Protein AF-X0T473-F1 (afdb_monomer_lite)

Structure (mmCIF, N/CA/C/O backbone):
data_AF-X0T473-F1
#
_entry.id   AF-X0T473-F1
#
loop_
_atom_site.group_PDB
_atom_site.id
_atom_site.type_symbol
_atom_site.label_atom_id
_atom_site.label_alt_id
_atom_site.label_comp_id
_atom_site.label_asym_id
_atom_site.label_entity_id
_atom_site.label_seq_id
_atom_site.pdbx_PDB_ins_code
_atom_site.Cartn_x
_atom_site.Cartn_y
_atom_site.Cartn_z
_atom_site.occupancy
_atom_site.B_iso_or_equiv
_atom_site.auth_seq_id
_atom_site.auth_comp_id
_atom_site.auth_asym_id
_atom_site.auth_atom_id
_atom_site.pdbx_PDB_model_num
ATOM 1 N N . MET A 1 1 ? 1.256 -1.643 27.021 1.00 50.16 1 MET A N 1
ATOM 2 C CA . MET A 1 1 ? 0.180 -2.542 26.564 1.00 50.16 1 MET A CA 1
ATOM 3 C C . MET A 1 1 ? 0.795 -3.880 26.221 1.00 50.16 1 MET A C 1
ATOM 5 O O . MET A 1 1 ? 1.515 -3.969 25.232 1.00 50.16 1 MET A O 1
ATOM 9 N N . GLU A 1 2 ? 0.568 -4.884 27.058 1.00 57.75 2 GLU A N 1
ATOM 10 C CA . GLU A 1 2 ? 0.819 -6.271 26.673 1.00 57.75 2 GLU A CA 1
ATOM 11 C C . GLU A 1 2 ? -0.172 -6.638 25.559 1.00 57.75 2 GLU A C 1
ATOM 13 O O . GLU A 1 2 ? -1.370 -6.370 25.674 1.00 57.75 2 GLU A O 1
ATOM 18 N N . LEU A 1 3 ? 0.318 -7.174 24.437 1.00 71.94 3 LEU A N 1
ATOM 19 C CA . LEU A 1 3 ? -0.553 -7.606 23.343 1.00 71.94 3 LEU A CA 1
ATOM 20 C C . LEU A 1 3 ? -1.271 -8.890 23.767 1.00 71.94 3 LEU A C 1
ATOM 22 O O . LEU A 1 3 ? -0.735 -9.991 23.608 1.00 71.94 3 LEU A O 1
ATOM 26 N N . SER A 1 4 ? -2.494 -8.751 24.282 1.00 86.88 4 SER A N 1
ATOM 27 C CA . SER A 1 4 ? -3.358 -9.903 24.522 1.00 86.88 4 SER A CA 1
ATOM 28 C C . SER A 1 4 ? -3.579 -10.673 23.216 1.00 86.88 4 SER A C 1
ATOM 30 O O . SER A 1 4 ? -3.564 -10.102 22.120 1.00 86.88 4 SER A O 1
ATOM 32 N N . TRP A 1 5 ? -3.799 -11.983 23.314 1.00 90.62 5 TRP A N 1
ATOM 33 C CA . TRP A 1 5 ? -4.099 -12.819 22.146 1.00 90.62 5 TRP A CA 1
ATOM 34 C C . TRP A 1 5 ? -5.262 -12.269 21.319 1.00 90.62 5 TRP A C 1
ATOM 36 O O . TRP A 1 5 ? -5.200 -12.221 20.093 1.00 90.62 5 TRP A O 1
ATOM 46 N N . LEU A 1 6 ? -6.283 -11.758 21.997 1.00 88.06 6 LEU A N 1
ATOM 47 C CA . LEU A 1 6 ? -7.443 -11.139 21.376 1.00 88.06 6 LEU A CA 1
ATOM 48 C C . LEU A 1 6 ? -7.082 -9.858 20.599 1.00 88.06 6 LEU A C 1
ATOM 50 O O . LEU A 1 6 ? -7.626 -9.625 19.521 1.00 88.06 6 LEU A O 1
ATOM 54 N N . MET A 1 7 ? -6.114 -9.066 21.073 1.00 88.19 7 MET A N 1
ATOM 55 C CA . MET A 1 7 ? -5.594 -7.923 20.315 1.00 88.19 7 MET A CA 1
ATOM 56 C C . MET A 1 7 ? -4.871 -8.366 19.036 1.00 88.19 7 MET A C 1
ATOM 58 O O . MET A 1 7 ? -5.080 -7.780 17.976 1.00 88.19 7 MET A O 1
ATOM 62 N N . LYS A 1 8 ? -4.063 -9.432 19.110 1.00 90.12 8 LYS A N 1
ATOM 63 C CA . LYS A 1 8 ? -3.369 -9.993 17.936 1.00 90.12 8 LYS A CA 1
ATOM 64 C C . LYS A 1 8 ? -4.362 -10.434 16.862 1.00 90.12 8 LYS A C 1
ATOM 66 O O . LYS A 1 8 ? -4.181 -10.090 15.697 1.00 90.12 8 LYS A O 1
ATOM 71 N N . PHE A 1 9 ? -5.433 -11.128 17.254 1.00 93.00 9 PHE A N 1
ATOM 72 C CA . PHE A 1 9 ? -6.486 -11.545 16.324 1.00 93.00 9 PHE A CA 1
ATOM 73 C C . PHE A 1 9 ? -7.203 -10.359 15.674 1.00 93.00 9 PHE A C 1
ATOM 75 O O . PHE A 1 9 ? -7.455 -10.394 14.474 1.00 93.00 9 PHE A O 1
ATOM 82 N N . ARG A 1 10 ? -7.475 -9.282 16.420 1.00 91.31 10 ARG A N 1
ATOM 83 C CA . ARG A 1 10 ? -8.083 -8.060 15.864 1.00 91.31 10 ARG A CA 1
ATOM 84 C C . ARG A 1 10 ? -7.202 -7.387 14.820 1.00 91.31 10 ARG A C 1
ATOM 86 O O . ARG A 1 10 ? -7.699 -7.013 13.762 1.00 91.31 10 ARG A O 1
ATOM 93 N N . ILE A 1 11 ? -5.904 -7.264 15.104 1.00 92.19 11 ILE A N 1
ATOM 94 C CA . ILE A 1 11 ? -4.930 -6.724 14.148 1.00 92.19 11 ILE A CA 1
ATOM 95 C C . ILE A 1 11 ? -4.890 -7.606 12.900 1.00 92.19 11 ILE A C 1
ATOM 97 O O . ILE A 1 11 ? -5.028 -7.098 11.790 1.00 92.19 11 ILE A O 1
ATOM 101 N N . ALA A 1 12 ? -4.771 -8.925 13.075 1.00 93.88 12 ALA A N 1
ATOM 102 C CA . ALA A 1 12 ? -4.737 -9.871 11.965 1.00 93.88 12 ALA A CA 1
ATOM 103 C C . ALA A 1 12 ? -6.007 -9.801 11.102 1.00 93.88 12 ALA A C 1
ATOM 105 O O . ALA A 1 12 ? -5.913 -9.799 9.879 1.00 93.88 12 ALA A O 1
ATOM 106 N N . ALA A 1 13 ? -7.186 -9.684 11.714 1.00 94.19 13 ALA A N 1
ATOM 107 C CA . ALA A 1 13 ? -8.452 -9.588 10.995 1.00 94.19 13 ALA A CA 1
ATOM 108 C C . ALA A 1 13 ? -8.613 -8.251 10.243 1.00 94.19 13 ALA A C 1
ATOM 110 O O . ALA A 1 13 ? -9.088 -8.238 9.106 1.00 94.19 13 ALA A O 1
ATOM 111 N N . ALA A 1 14 ? -8.171 -7.129 10.825 1.00 94.69 14 ALA A N 1
ATOM 112 C CA . ALA A 1 14 ? -8.152 -5.836 10.135 1.00 94.69 14 ALA A CA 1
ATOM 113 C C . ALA A 1 14 ? -7.193 -5.847 8.929 1.00 94.69 14 ALA A C 1
ATOM 115 O O . ALA A 1 14 ? -7.553 -5.394 7.843 1.00 94.69 14 ALA A O 1
ATOM 116 N N . VAL A 1 15 ? -6.007 -6.442 9.092 1.00 95.19 15 VAL A N 1
ATOM 117 C CA . VAL A 1 15 ? -5.043 -6.665 8.002 1.00 95.19 15 VAL A CA 1
ATOM 118 C C . VAL A 1 15 ? -5.643 -7.563 6.918 1.00 95.19 15 VAL A C 1
ATOM 120 O O . VAL A 1 15 ? -5.627 -7.213 5.741 1.00 95.19 15 VAL A O 1
ATOM 123 N N . ALA A 1 16 ? -6.246 -8.691 7.299 1.00 96.44 16 ALA A N 1
ATOM 124 C CA . ALA A 1 16 ? -6.878 -9.612 6.357 1.00 96.44 16 ALA A CA 1
ATOM 125 C C . ALA A 1 16 ? -7.991 -8.931 5.544 1.00 96.44 16 ALA A C 1
ATOM 127 O O . ALA A 1 16 ? -8.099 -9.159 4.343 1.00 96.44 16 ALA A O 1
ATOM 128 N N . THR A 1 17 ? -8.766 -8.040 6.167 1.00 96.62 17 THR A N 1
ATOM 129 C CA . THR A 1 17 ? -9.799 -7.243 5.483 1.00 96.62 17 THR A CA 1
ATOM 130 C C . THR A 1 17 ? -9.196 -6.404 4.356 1.00 96.62 17 THR A C 1
ATOM 132 O O . THR A 1 17 ? -9.698 -6.414 3.233 1.00 96.62 17 THR A O 1
ATOM 135 N N . GLY A 1 18 ? -8.081 -5.727 4.631 1.00 95.88 18 GLY A N 1
ATOM 136 C CA . GLY A 1 18 ? -7.321 -4.976 3.637 1.00 95.88 18 GLY A CA 1
ATOM 137 C C . GLY A 1 18 ? -6.771 -5.832 2.502 1.00 95.88 18 GLY A C 1
ATOM 138 O O . GLY A 1 18 ? -6.946 -5.513 1.326 1.00 95.88 18 GLY A O 1
ATOM 139 N N . VAL A 1 19 ? -6.137 -6.951 2.856 1.00 96.25 19 VAL A N 1
ATOM 140 C CA . VAL A 1 19 ? -5.592 -7.923 1.899 1.00 96.25 19 VAL A CA 1
ATOM 141 C C . VAL A 1 19 ? -6.680 -8.459 0.972 1.00 96.25 19 VAL A C 1
ATOM 143 O O . VAL A 1 19 ? -6.462 -8.541 -0.232 1.00 96.25 19 VAL A O 1
ATOM 146 N N . VAL A 1 20 ? -7.860 -8.788 1.495 1.00 97.06 20 VAL A N 1
ATOM 147 C CA . VAL A 1 20 ? -8.964 -9.312 0.684 1.00 97.06 20 VAL A CA 1
ATOM 148 C C . VAL A 1 20 ? -9.559 -8.219 -0.202 1.00 97.06 20 VAL A C 1
ATOM 150 O O . VAL A 1 20 ? -9.602 -8.387 -1.419 1.00 97.06 20 VAL A O 1
ATOM 153 N N . LEU A 1 21 ? -9.991 -7.094 0.374 1.00 96.19 21 LEU A N 1
ATOM 154 C CA . LEU A 1 21 ? -10.729 -6.065 -0.367 1.00 96.19 21 LEU A CA 1
ATOM 155 C C . LEU A 1 21 ? -9.850 -5.303 -1.363 1.00 96.19 21 LEU A C 1
ATOM 157 O O . LEU A 1 21 ? -10.274 -5.042 -2.486 1.00 96.19 21 LEU A O 1
ATOM 161 N N . ILE A 1 22 ? -8.627 -4.957 -0.967 1.00 96.31 22 ILE A N 1
ATOM 162 C CA . ILE A 1 22 ? -7.703 -4.190 -1.807 1.00 96.31 22 ILE A CA 1
ATOM 163 C C . ILE A 1 22 ? -6.713 -5.133 -2.484 1.00 96.31 22 ILE A C 1
ATOM 165 O O . ILE A 1 22 ? -6.639 -5.180 -3.707 1.00 96.31 22 ILE A O 1
ATOM 169 N N . GLY A 1 23 ? -6.000 -5.947 -1.703 1.00 93.19 23 GLY A N 1
ATOM 170 C CA . GLY A 1 23 ? -4.934 -6.812 -2.218 1.00 93.19 23 GLY A CA 1
ATOM 171 C C . GLY A 1 23 ? -5.397 -7.829 -3.272 1.00 93.19 23 GLY A C 1
ATOM 172 O O . GLY A 1 23 ? -4.654 -8.103 -4.215 1.00 93.19 23 GLY A O 1
ATOM 173 N N . ILE A 1 24 ? -6.614 -8.369 -3.138 1.00 94.12 24 ILE A N 1
ATOM 174 C CA . ILE A 1 24 ? -7.153 -9.425 -4.009 1.00 94.12 24 ILE A CA 1
ATOM 175 C C . ILE A 1 24 ? -8.292 -8.901 -4.889 1.00 94.12 24 ILE A C 1
ATOM 177 O O . ILE A 1 24 ? -8.179 -8.968 -6.110 1.00 94.12 24 ILE A O 1
ATOM 181 N N . LEU A 1 25 ? -9.373 -8.377 -4.303 1.00 94.69 25 LEU A N 1
ATOM 182 C CA . LEU A 1 25 ? -10.575 -8.013 -5.066 1.00 94.69 25 LEU A CA 1
ATOM 183 C C . LEU A 1 25 ? -10.368 -6.799 -5.971 1.00 94.69 25 LEU A C 1
ATOM 185 O O . LEU A 1 25 ? -10.866 -6.792 -7.093 1.00 94.69 25 LEU A O 1
ATOM 189 N N . ALA A 1 26 ? -9.623 -5.791 -5.517 1.00 94.81 26 ALA A N 1
ATOM 190 C CA . ALA A 1 26 ? -9.344 -4.609 -6.326 1.00 94.81 26 ALA A CA 1
ATOM 191 C C . ALA A 1 26 ? -8.185 -4.811 -7.321 1.00 94.81 26 ALA A C 1
ATOM 193 O O . ALA A 1 26 ? -7.982 -3.957 -8.181 1.00 94.81 26 ALA A O 1
ATOM 194 N N . TRP A 1 27 ? -7.430 -5.917 -7.237 1.00 93.00 27 TRP A N 1
ATOM 195 C CA . TRP A 1 27 ? -6.272 -6.168 -8.107 1.00 93.00 27 TRP A CA 1
ATOM 196 C C . TRP A 1 27 ? -6.584 -6.036 -9.607 1.00 93.00 27 TRP A C 1
ATOM 198 O O . TRP A 1 27 ? -5.821 -5.357 -10.289 1.00 93.00 27 TRP A O 1
ATOM 208 N N . PRO A 1 28 ? -7.701 -6.573 -10.143 1.00 91.75 28 PRO A N 1
ATOM 209 C CA . PRO A 1 28 ? -8.019 -6.449 -11.566 1.00 91.75 28 PRO A CA 1
ATOM 210 C C . PRO A 1 28 ? -8.179 -5.004 -12.057 1.00 91.75 28 PRO A C 1
ATOM 212 O O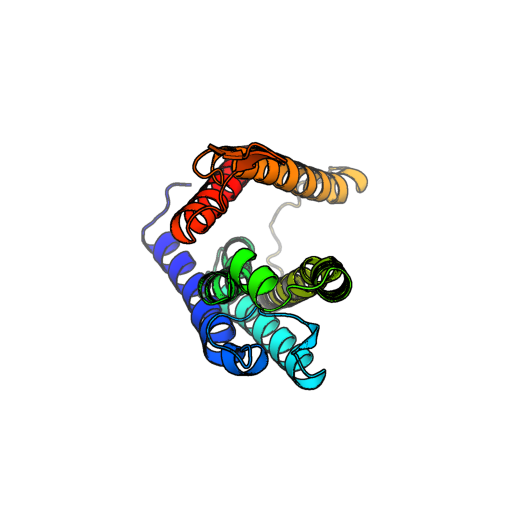 . PRO A 1 28 ? -8.089 -4.768 -13.256 1.00 91.75 28 PRO A O 1
ATOM 215 N N . LEU A 1 29 ? -8.414 -4.039 -11.159 1.00 90.69 29 LEU A N 1
ATOM 216 C CA . LEU A 1 29 ? -8.536 -2.624 -11.520 1.00 90.69 29 LEU A CA 1
ATOM 217 C C . LEU A 1 29 ? -7.175 -2.002 -11.851 1.00 90.69 29 LEU A C 1
ATOM 219 O O . LEU A 1 29 ? -7.108 -1.105 -12.683 1.00 90.69 29 LEU A O 1
ATOM 223 N N . ALA A 1 30 ? -6.112 -2.454 -11.180 1.00 87.88 30 ALA A N 1
ATOM 224 C CA . ALA A 1 30 ? -4.779 -1.853 -11.236 1.00 87.88 30 ALA A CA 1
ATOM 225 C C . ALA A 1 30 ? -3.703 -2.807 -11.786 1.00 87.88 30 ALA A C 1
ATOM 227 O O . ALA A 1 30 ? -2.527 -2.441 -11.850 1.00 87.88 30 ALA A O 1
ATOM 228 N N . ALA A 1 31 ? -4.091 -4.035 -12.147 1.00 87.44 31 ALA A N 1
ATOM 229 C CA . ALA A 1 31 ? -3.181 -5.052 -12.643 1.00 87.44 31 ALA A CA 1
ATOM 230 C C . ALA A 1 31 ? -2.476 -4.556 -13.919 1.00 87.44 31 ALA A C 1
ATOM 232 O O . ALA A 1 31 ? -3.145 -4.137 -14.868 1.00 87.44 31 ALA A O 1
ATOM 233 N N . PRO A 1 32 ? -1.135 -4.600 -13.968 1.00 84.56 32 PRO A N 1
ATOM 234 C CA . PRO A 1 32 ? -0.403 -4.264 -15.179 1.00 84.56 32 PRO A CA 1
ATOM 235 C C . PRO A 1 32 ? -0.690 -5.291 -16.283 1.00 84.56 32 PRO A C 1
ATOM 237 O O . PRO A 1 32 ? -0.912 -6.470 -16.006 1.00 84.56 32 PRO A O 1
ATOM 240 N N . ALA A 1 33 ? -0.650 -4.844 -17.541 1.00 80.50 33 ALA A N 1
ATOM 241 C CA . ALA A 1 33 ? -0.834 -5.720 -18.702 1.00 80.50 33 ALA A CA 1
ATOM 242 C C . ALA A 1 33 ? 0.292 -6.763 -18.839 1.00 80.50 33 ALA A C 1
ATOM 244 O O . ALA A 1 33 ? 0.067 -7.863 -19.337 1.00 80.50 33 ALA A O 1
ATOM 245 N N . GLU A 1 34 ? 1.496 -6.422 -18.378 1.00 76.94 34 GLU A N 1
ATOM 246 C CA . GLU A 1 34 ? 2.656 -7.309 -18.369 1.00 76.94 34 GLU A CA 1
ATOM 247 C C . GLU A 1 34 ? 2.841 -7.964 -16.994 1.00 76.94 34 GLU A C 1
ATOM 249 O O . GLU A 1 34 ? 2.613 -7.344 -15.948 1.00 76.94 34 GLU A O 1
ATOM 254 N N . SER A 1 35 ? 3.298 -9.221 -16.985 1.00 69.44 35 SER A N 1
ATOM 255 C CA . SER A 1 35 ? 3.670 -9.918 -15.752 1.00 69.44 35 SER A CA 1
ATOM 256 C C . SER A 1 35 ? 4.767 -9.140 -15.029 1.00 69.44 35 SER A C 1
ATOM 258 O O . SER A 1 35 ? 5.820 -8.900 -15.614 1.00 69.44 35 SER A O 1
ATOM 260 N N . PHE A 1 36 ? 4.528 -8.780 -13.766 1.00 66.75 36 PHE A N 1
ATOM 261 C CA . PHE A 1 36 ? 5.432 -7.938 -12.975 1.00 66.75 36 PHE A CA 1
ATOM 262 C C . PHE A 1 36 ? 5.657 -6.543 -13.583 1.00 66.75 36 PHE A C 1
ATOM 264 O O . PHE A 1 36 ? 6.741 -5.987 -13.479 1.00 66.75 36 PHE A O 1
ATOM 271 N N . GLY A 1 37 ? 4.645 -5.936 -14.208 1.00 77.31 37 GLY A N 1
ATOM 272 C CA . GLY A 1 37 ? 4.684 -4.502 -14.506 1.00 77.31 37 GLY A CA 1
ATOM 273 C C . GLY A 1 37 ? 4.546 -3.633 -13.245 1.00 77.31 37 GLY A C 1
ATOM 274 O O . GLY A 1 37 ? 4.205 -4.114 -12.157 1.00 77.31 37 GLY A O 1
ATOM 275 N N . ALA A 1 38 ? 4.793 -2.329 -13.376 1.00 82.38 38 ALA A N 1
ATOM 276 C CA . ALA A 1 38 ? 4.484 -1.380 -12.308 1.00 82.38 38 ALA A CA 1
ATOM 277 C C . ALA A 1 38 ? 2.975 -1.172 -12.182 1.00 82.38 38 ALA A C 1
ATOM 279 O O . ALA A 1 38 ? 2.269 -1.005 -13.178 1.00 82.38 38 ALA A O 1
ATOM 280 N N . VAL A 1 39 ? 2.498 -1.115 -10.941 1.00 86.62 39 VAL A N 1
ATOM 281 C CA . VAL A 1 39 ? 1.145 -0.652 -10.643 1.00 86.62 39 VAL A CA 1
ATOM 282 C C . VAL A 1 39 ? 1.182 0.874 -10.648 1.00 86.62 39 VAL A C 1
ATOM 284 O O . VAL A 1 39 ? 1.792 1.479 -9.769 1.00 86.62 39 VAL A O 1
ATOM 287 N N . LEU A 1 40 ? 0.574 1.477 -11.668 1.00 86.19 40 LEU A N 1
ATOM 288 C CA . LEU A 1 40 ? 0.552 2.924 -11.876 1.00 86.19 40 LEU A CA 1
ATOM 289 C C . LEU A 1 40 ? -0.881 3.442 -11.859 1.00 86.19 40 LEU A C 1
ATOM 291 O O . LEU A 1 40 ? -1.777 2.849 -12.463 1.00 86.19 40 LEU A O 1
ATOM 295 N N . SER A 1 41 ? -1.079 4.593 -11.228 1.00 86.19 41 SER A N 1
ATOM 296 C CA . SER A 1 41 ? -2.340 5.330 -11.231 1.00 86.19 41 SER A CA 1
ATOM 297 C C . SER A 1 41 ? -2.814 5.687 -12.642 1.00 86.19 41 SER A C 1
ATOM 299 O O . SER A 1 41 ? -4.012 5.690 -12.903 1.00 86.19 41 SER A O 1
ATOM 301 N N . SER A 1 42 ? -1.890 5.894 -13.585 1.00 82.50 42 SER A N 1
ATOM 302 C CA . SER A 1 42 ? -2.201 6.158 -14.996 1.00 82.50 42 SER A CA 1
ATOM 303 C C . SER A 1 42 ? -2.895 4.997 -15.712 1.00 82.50 42 SER A C 1
ATOM 305 O O . SER A 1 42 ? -3.541 5.216 -16.732 1.00 82.50 42 SER A O 1
ATOM 307 N N . ASN A 1 43 ? -2.748 3.770 -15.204 1.00 83.75 43 ASN A N 1
ATOM 308 C CA . ASN A 1 43 ? -3.368 2.579 -15.786 1.00 83.75 43 ASN A CA 1
ATOM 309 C C . ASN A 1 43 ? -4.797 2.367 -15.265 1.00 83.75 43 ASN A C 1
ATOM 311 O O . ASN A 1 43 ? -5.552 1.580 -15.834 1.00 83.75 43 ASN A O 1
ATOM 315 N N . LEU A 1 44 ? -5.180 3.070 -14.194 1.00 88.69 44 LEU A N 1
ATOM 316 C CA . LEU A 1 44 ? -6.534 3.040 -13.664 1.00 88.69 44 LEU A CA 1
ATOM 317 C C . LEU A 1 44 ? -7.434 3.924 -14.523 1.00 88.69 44 LEU A C 1
ATOM 319 O O . LEU A 1 44 ? -7.191 5.117 -14.706 1.00 88.69 44 LEU A O 1
ATOM 323 N N . SER A 1 45 ? -8.545 3.356 -14.989 1.00 91.69 45 SER A N 1
ATOM 324 C CA . SER A 1 45 ? -9.638 4.182 -15.493 1.00 91.69 45 SER A CA 1
ATOM 325 C C . SER A 1 45 ? -10.182 5.064 -14.363 1.00 91.69 45 SER A C 1
ATOM 327 O O . SER A 1 45 ? -10.121 4.699 -13.187 1.00 91.69 45 SER A O 1
ATOM 329 N N . PHE A 1 46 ? -10.776 6.208 -14.706 1.00 91.44 46 PHE A N 1
ATOM 330 C CA . PHE A 1 46 ? -11.406 7.086 -13.713 1.00 91.44 46 PHE A CA 1
ATOM 331 C C . PHE A 1 46 ? -12.441 6.337 -12.850 1.00 91.44 46 PHE A C 1
ATOM 333 O O . PHE A 1 46 ? -12.460 6.478 -11.628 1.00 91.44 46 PHE A O 1
ATOM 340 N N . GLY A 1 47 ? -13.245 5.465 -13.472 1.00 93.75 47 GLY A N 1
ATOM 341 C CA . GLY A 1 47 ? -14.173 4.584 -12.759 1.00 93.75 47 GLY A CA 1
ATOM 342 C C . GLY A 1 47 ? -13.459 3.594 -11.834 1.00 93.75 47 GLY A C 1
ATOM 343 O O . GLY A 1 47 ? -13.878 3.414 -10.694 1.00 93.75 47 GLY A O 1
ATOM 344 N N . GLY A 1 48 ? -12.344 3.007 -12.280 1.00 93.50 48 GLY A N 1
ATOM 345 C CA . GLY A 1 48 ? -11.507 2.131 -11.458 1.00 93.50 48 GLY A CA 1
ATOM 346 C C . GLY A 1 48 ? -10.930 2.838 -10.231 1.00 93.50 48 GLY A C 1
ATOM 347 O O . GLY A 1 48 ? -10.965 2.280 -9.136 1.00 93.50 48 GLY A O 1
ATOM 348 N N . ALA A 1 49 ? -10.482 4.088 -10.379 1.00 94.19 49 ALA A N 1
ATOM 349 C CA . ALA A 1 49 ? -9.997 4.902 -9.266 1.00 94.19 49 ALA A CA 1
ATOM 350 C C . ALA A 1 49 ? -11.101 5.196 -8.232 1.00 94.19 49 ALA A C 1
ATOM 352 O O . ALA A 1 49 ? -10.859 5.090 -7.029 1.00 94.19 49 ALA A O 1
ATOM 353 N N . ILE A 1 50 ? -12.327 5.496 -8.682 1.00 96.00 50 ILE A N 1
ATOM 354 C CA . ILE A 1 50 ? -13.484 5.677 -7.788 1.00 96.00 50 ILE A CA 1
ATOM 355 C C . ILE A 1 50 ? -13.809 4.377 -7.049 1.00 96.00 50 ILE A C 1
ATOM 357 O O . ILE A 1 50 ? -13.968 4.393 -5.830 1.00 96.00 50 ILE A O 1
ATOM 361 N N . ILE A 1 51 ? -13.878 3.246 -7.759 1.00 96.69 51 ILE A N 1
ATOM 362 C CA . ILE A 1 51 ? -14.153 1.938 -7.146 1.00 96.69 51 ILE A CA 1
ATOM 363 C C . ILE A 1 51 ? -13.082 1.611 -6.101 1.00 96.69 51 ILE A C 1
ATOM 365 O O . ILE A 1 51 ? -13.418 1.192 -4.995 1.00 96.69 51 ILE A O 1
ATOM 369 N N . LEU A 1 52 ? -11.806 1.855 -6.409 1.00 96.56 52 LEU A N 1
ATOM 370 C CA . LEU A 1 52 ? -10.710 1.650 -5.469 1.00 96.56 52 LEU A CA 1
ATOM 371 C C . LEU A 1 52 ? -10.854 2.529 -4.220 1.00 96.56 52 LEU A C 1
ATOM 373 O O . LEU A 1 52 ? -10.686 2.031 -3.109 1.00 96.56 52 LEU A O 1
ATOM 377 N N . ALA A 1 53 ? -11.206 3.807 -4.377 1.00 97.38 53 ALA A N 1
ATOM 378 C CA . ALA A 1 53 ? -11.444 4.705 -3.250 1.00 97.38 53 ALA A CA 1
ATOM 379 C C . ALA A 1 53 ? -12.625 4.240 -2.377 1.00 97.38 53 ALA A C 1
ATOM 381 O O . ALA A 1 53 ? -12.531 4.268 -1.149 1.00 97.38 53 ALA A O 1
ATOM 382 N N . VAL A 1 54 ? -13.709 3.750 -2.990 1.00 97.62 54 VAL A N 1
ATOM 383 C CA . VAL A 1 54 ? -14.861 3.171 -2.277 1.00 97.62 54 VAL A CA 1
ATOM 384 C C . VAL A 1 54 ? -14.461 1.900 -1.529 1.00 97.62 54 VAL A C 1
ATOM 386 O O . VAL A 1 54 ? -14.793 1.753 -0.354 1.00 97.62 54 VAL A O 1
ATOM 389 N N . LEU A 1 55 ? -13.711 0.995 -2.160 1.00 97.56 55 LEU A N 1
ATOM 390 C CA . LEU A 1 55 ? -13.212 -0.214 -1.503 1.00 97.56 55 LEU A CA 1
ATOM 391 C C . LEU A 1 55 ? -12.259 0.119 -0.354 1.00 97.56 55 LEU A C 1
ATOM 393 O O . LEU A 1 55 ? -12.336 -0.514 0.696 1.00 97.56 55 LEU A O 1
ATOM 397 N N . ALA A 1 56 ? -11.403 1.129 -0.516 1.00 97.56 56 ALA A N 1
ATOM 398 C CA . ALA A 1 56 ? -10.509 1.598 0.536 1.00 97.56 56 ALA A CA 1
ATOM 399 C C . ALA A 1 56 ? -11.308 2.133 1.728 1.00 97.56 56 ALA A C 1
ATOM 401 O O . ALA A 1 56 ? -11.075 1.715 2.864 1.00 97.56 56 ALA A O 1
ATOM 402 N N . PHE A 1 57 ? -12.302 2.982 1.461 1.00 98.06 57 PHE A N 1
ATOM 403 C CA . PHE A 1 57 ? -13.230 3.486 2.467 1.00 98.06 57 PHE A CA 1
ATOM 404 C C . PHE A 1 57 ? -13.939 2.345 3.211 1.00 98.06 57 PHE A C 1
ATOM 406 O O . PHE A 1 57 ? -13.932 2.305 4.441 1.00 98.06 57 PHE A O 1
ATOM 413 N N . LEU A 1 58 ? -14.495 1.372 2.483 1.00 97.81 58 LEU A N 1
ATOM 414 C CA . LEU A 1 58 ? -15.154 0.204 3.071 1.00 97.81 58 LEU A CA 1
ATOM 415 C C . LEU A 1 58 ? -14.187 -0.651 3.895 1.00 97.81 58 LEU A C 1
ATOM 417 O O . LEU A 1 58 ? -14.553 -1.095 4.980 1.00 97.81 58 LEU A O 1
ATOM 421 N N . ALA A 1 59 ? -12.953 -0.848 3.433 1.00 97.69 59 ALA A N 1
ATOM 422 C CA . ALA A 1 59 ? -11.942 -1.602 4.165 1.00 97.69 59 ALA A CA 1
ATOM 423 C C . ALA A 1 59 ? -11.600 -0.946 5.507 1.00 97.69 59 ALA A C 1
ATOM 425 O O . ALA A 1 59 ? -11.542 -1.636 6.524 1.00 97.69 59 ALA A O 1
ATOM 426 N N . GLY A 1 60 ? -11.438 0.380 5.535 1.00 96.38 60 GLY A N 1
ATOM 427 C CA . GLY A 1 60 ? -11.242 1.120 6.781 1.00 96.38 60 GLY A CA 1
ATOM 428 C C . GLY A 1 60 ? -12.466 1.065 7.700 1.00 96.38 60 GLY A C 1
ATOM 429 O O . GLY A 1 60 ? -12.336 0.809 8.896 1.00 96.38 60 GLY A O 1
ATOM 430 N N . PHE A 1 61 ? -13.667 1.227 7.140 1.00 97.12 61 PHE A N 1
ATOM 431 C CA . PHE A 1 61 ? -14.925 1.146 7.887 1.00 97.12 61 PHE A CA 1
ATOM 432 C C . PHE A 1 61 ? -15.133 -0.230 8.535 1.00 97.12 61 PHE A C 1
ATOM 434 O O . PHE A 1 61 ? -15.379 -0.329 9.734 1.00 97.12 61 PHE A O 1
ATOM 441 N N . ILE A 1 62 ? -14.985 -1.310 7.767 1.00 97.00 62 ILE A N 1
ATOM 442 C CA . ILE A 1 62 ? -15.094 -2.688 8.262 1.00 97.00 62 ILE A CA 1
ATOM 443 C C . ILE A 1 62 ? -13.977 -2.972 9.273 1.00 97.00 62 ILE A C 1
ATOM 445 O O . ILE A 1 62 ? -14.239 -3.515 10.349 1.00 97.00 62 ILE A O 1
ATOM 449 N N . GLY A 1 63 ? -12.748 -2.542 8.968 1.00 95.75 63 GLY A N 1
ATOM 450 C CA . GLY A 1 63 ? -11.593 -2.662 9.854 1.00 95.75 63 GLY A CA 1
ATOM 451 C C . GLY A 1 63 ? -11.843 -2.043 11.229 1.00 95.75 63 GLY A C 1
ATOM 452 O O . GLY A 1 63 ? -11.520 -2.673 12.238 1.00 95.75 63 GLY A O 1
ATOM 453 N N . TYR A 1 64 ? -12.488 -0.873 11.290 1.00 95.81 64 TYR A N 1
ATOM 454 C CA . TYR A 1 64 ? -12.887 -0.230 12.545 1.00 95.81 64 TYR A CA 1
ATOM 455 C C . TYR A 1 64 ? -13.782 -1.135 13.407 1.00 95.81 64 TYR A C 1
ATOM 457 O O . TYR A 1 64 ? -13.507 -1.329 14.592 1.00 95.81 64 TYR A O 1
ATOM 465 N N . PHE A 1 65 ? -14.831 -1.730 12.828 1.00 94.81 65 PHE A N 1
ATOM 466 C CA . PHE A 1 65 ? -15.761 -2.577 13.586 1.00 94.81 65 PHE A CA 1
ATOM 467 C C . PHE A 1 65 ? -15.146 -3.913 14.002 1.00 94.81 65 PHE A C 1
ATOM 469 O O . PHE A 1 65 ? -15.367 -4.356 15.128 1.00 94.81 65 PHE A O 1
ATOM 476 N N . ILE A 1 66 ? -14.339 -4.531 13.138 1.00 94.19 66 ILE A N 1
ATOM 477 C CA . ILE A 1 66 ? -13.644 -5.792 13.444 1.00 94.19 66 ILE A CA 1
ATOM 478 C C . ILE A 1 66 ? -12.665 -5.618 14.607 1.00 94.19 66 ILE A C 1
ATOM 480 O O . ILE A 1 66 ? -12.530 -6.498 15.460 1.00 94.19 66 ILE A O 1
ATOM 484 N N . SER A 1 67 ? -11.979 -4.477 14.659 1.00 91.94 67 SER A N 1
ATOM 485 C CA . SER A 1 67 ? -10.959 -4.206 15.673 1.00 91.94 67 SER A CA 1
ATOM 486 C C . SER A 1 67 ? -11.484 -3.487 16.923 1.00 91.94 67 SER A C 1
ATOM 488 O O . SER A 1 67 ? -10.703 -3.124 17.808 1.00 91.94 67 SER A O 1
ATOM 490 N N . TRP A 1 68 ? -12.809 -3.366 17.060 1.00 87.75 68 TRP A N 1
ATOM 491 C CA . TRP A 1 68 ? -13.471 -2.797 18.235 1.00 87.75 68 TRP A CA 1
ATOM 492 C C . TRP A 1 68 ? -12.964 -3.420 19.548 1.00 87.75 68 TRP A C 1
ATOM 494 O O . TRP A 1 68 ? -12.927 -4.647 19.629 1.00 87.75 68 TRP A O 1
ATOM 504 N N . PRO A 1 69 ? -12.630 -2.643 20.604 1.00 87.31 69 PRO A N 1
ATOM 505 C CA . PRO A 1 69 ? -12.839 -1.201 20.757 1.00 87.31 69 PRO A CA 1
ATOM 506 C C . PRO A 1 69 ? -11.697 -0.326 20.223 1.00 87.31 69 PRO A C 1
ATOM 508 O O . PRO A 1 69 ? -11.864 0.882 20.140 1.00 87.31 69 PRO A O 1
ATOM 511 N N . HIS A 1 70 ? -10.581 -0.910 19.783 1.00 87.62 70 HIS A N 1
ATOM 512 C CA . HIS A 1 70 ? -9.407 -0.181 19.272 1.00 87.62 70 HIS A CA 1
ATOM 513 C C . HIS A 1 70 ? -9.526 0.069 17.758 1.00 87.62 70 HIS A C 1
ATOM 515 O O . HIS A 1 70 ? -8.566 -0.045 16.992 1.00 87.62 70 HIS A O 1
ATOM 521 N N . GLY A 1 71 ? -10.759 0.335 17.314 1.00 85.56 71 GLY A N 1
ATOM 522 C CA . GLY A 1 71 ? -11.117 0.447 15.904 1.00 85.56 71 GLY A CA 1
ATOM 523 C C . GLY A 1 71 ? -10.377 1.577 15.202 1.00 85.56 71 GLY A C 1
ATOM 524 O O . GLY A 1 71 ? -10.018 1.466 14.030 1.00 85.56 71 GLY A O 1
ATOM 525 N N . ARG A 1 72 ? -10.137 2.668 15.935 1.00 88.00 72 ARG A N 1
ATOM 526 C CA . ARG A 1 72 ? -9.479 3.864 15.420 1.00 88.00 72 ARG A CA 1
ATOM 527 C C . ARG A 1 72 ? -7.994 3.632 15.187 1.00 88.00 72 ARG A C 1
ATOM 529 O O . ARG A 1 72 ? -7.468 4.130 14.207 1.00 88.00 72 ARG A O 1
ATOM 536 N N . GLU A 1 73 ? -7.325 2.898 16.064 1.00 88.56 73 GLU A N 1
ATOM 537 C CA . GLU A 1 73 ? -5.884 2.668 15.985 1.00 88.56 73 GLU A CA 1
ATOM 538 C C . GLU A 1 73 ? -5.559 1.545 14.996 1.00 88.56 73 GLU A C 1
ATOM 540 O O . GLU A 1 73 ? -4.605 1.638 14.227 1.00 88.56 73 GLU A O 1
ATOM 545 N N . ILE A 1 74 ? -6.363 0.479 15.000 1.00 90.56 74 ILE A N 1
ATOM 546 C CA . ILE A 1 74 ? -6.079 -0.745 14.244 1.00 90.56 74 ILE A CA 1
ATOM 547 C C . ILE A 1 74 ? -6.718 -0.711 12.852 1.00 90.56 74 ILE A C 1
ATOM 549 O O . ILE A 1 74 ? -6.108 -1.178 11.890 1.00 90.56 74 ILE A O 1
ATOM 553 N N . GLY A 1 75 ? -7.917 -0.136 12.707 1.00 89.38 75 GLY A N 1
ATOM 554 C CA . GLY A 1 75 ? -8.656 -0.122 11.439 1.00 89.38 75 GLY A CA 1
ATOM 555 C C . GLY A 1 75 ? -7.917 0.586 10.297 1.00 89.38 75 GLY A C 1
ATOM 556 O O . GLY A 1 75 ? -8.072 0.210 9.136 1.00 89.38 75 GLY A O 1
ATOM 557 N N . ILE A 1 76 ? -7.044 1.546 10.619 1.00 93.00 76 ILE A N 1
ATOM 558 C CA . ILE A 1 76 ? -6.227 2.296 9.646 1.00 93.00 76 ILE A CA 1
ATOM 559 C C . ILE A 1 76 ? -5.256 1.374 8.896 1.00 93.00 76 ILE A C 1
ATOM 561 O O . ILE A 1 76 ? -4.895 1.658 7.757 1.00 93.00 76 ILE A O 1
ATOM 565 N N . LEU A 1 77 ? -4.866 0.243 9.493 1.00 93.19 77 LEU A N 1
ATOM 566 C CA . LEU A 1 77 ? -3.929 -0.709 8.891 1.00 93.19 77 LEU A CA 1
ATOM 567 C C . LEU A 1 77 ? -4.517 -1.472 7.697 1.00 93.19 77 LEU A C 1
ATOM 569 O O . LEU A 1 77 ? -3.753 -2.021 6.901 1.00 93.19 77 LEU A O 1
ATOM 573 N N . ALA A 1 78 ? -5.847 -1.497 7.546 1.00 94.94 78 ALA A N 1
ATOM 574 C CA . ALA A 1 78 ? -6.509 -2.255 6.491 1.00 94.94 78 ALA A CA 1
ATOM 575 C C . ALA A 1 78 ? -6.003 -1.835 5.100 1.00 94.94 78 ALA A C 1
ATOM 577 O O . ALA A 1 78 ? -5.399 -2.637 4.391 1.00 94.94 78 ALA A O 1
ATOM 578 N N . VAL A 1 79 ? -6.147 -0.568 4.713 1.00 96.62 79 VAL A N 1
ATOM 579 C CA . VAL A 1 79 ? -5.770 -0.136 3.355 1.00 96.62 79 VAL A CA 1
ATOM 580 C C . VAL A 1 79 ? -4.271 -0.306 3.057 1.00 96.62 79 VAL A C 1
ATOM 582 O O . VAL A 1 79 ? -3.956 -0.941 2.047 1.00 96.62 79 VAL A O 1
ATOM 585 N N . PRO A 1 80 ? -3.331 0.150 3.914 1.00 94.31 80 PRO A N 1
ATOM 586 C CA . PRO A 1 80 ? -1.902 -0.060 3.688 1.00 94.31 80 PRO A CA 1
ATOM 587 C C . PRO A 1 80 ? -1.519 -1.535 3.548 1.00 94.31 80 PRO A C 1
ATOM 589 O O . PRO A 1 80 ? -0.684 -1.866 2.712 1.00 94.31 80 PRO A O 1
ATOM 592 N N . SER A 1 81 ? -2.143 -2.435 4.316 1.00 93.50 81 SER A N 1
ATOM 593 C CA . SER A 1 81 ? -1.847 -3.868 4.213 1.00 93.50 81 SER A CA 1
ATOM 594 C C . SER A 1 81 ? -2.258 -4.470 2.868 1.00 93.50 81 SER A C 1
ATOM 596 O O . SER A 1 81 ? -1.529 -5.286 2.311 1.00 93.50 81 SER A O 1
ATOM 598 N N . GLY A 1 82 ? -3.378 -4.023 2.297 1.00 94.12 82 GLY A N 1
ATOM 599 C CA . GLY A 1 82 ? -3.790 -4.432 0.960 1.00 94.12 82 GLY A CA 1
ATOM 600 C C . GLY A 1 82 ? -2.886 -3.873 -0.139 1.00 94.12 82 GLY A C 1
ATOM 601 O O . GLY A 1 82 ? -2.487 -4.613 -1.036 1.00 94.12 82 GLY A O 1
ATOM 602 N N . LEU A 1 83 ? -2.485 -2.602 -0.029 1.00 93.56 83 LEU A N 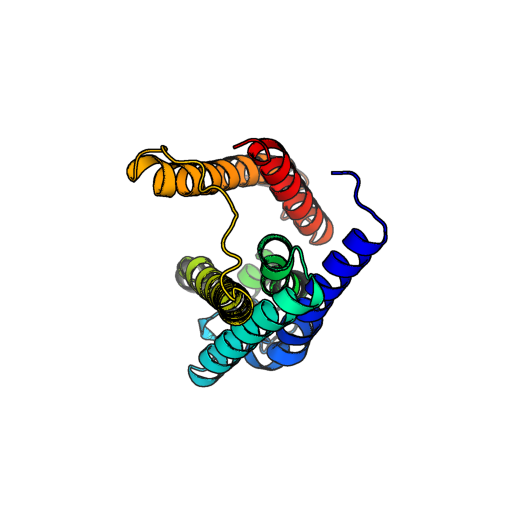1
ATOM 603 C CA . LEU A 1 83 ? -1.516 -1.992 -0.948 1.00 93.56 83 LEU A CA 1
ATOM 604 C C . LEU A 1 83 ? -0.129 -2.648 -0.851 1.00 93.56 83 LEU A C 1
ATOM 606 O O . LEU A 1 83 ? 0.556 -2.782 -1.862 1.00 93.56 83 LEU A O 1
ATOM 610 N N . ALA A 1 84 ? 0.274 -3.124 0.330 1.00 91.56 84 ALA A N 1
ATOM 611 C CA . ALA A 1 84 ? 1.521 -3.868 0.493 1.00 91.56 84 ALA A CA 1
ATOM 612 C C . ALA A 1 84 ? 1.529 -5.163 -0.338 1.00 91.56 84 ALA A C 1
ATOM 614 O O . ALA A 1 84 ? 2.558 -5.515 -0.908 1.00 91.56 84 ALA A O 1
ATOM 615 N N . ILE A 1 85 ? 0.384 -5.840 -0.485 1.00 91.81 85 ILE A N 1
ATOM 616 C CA . ILE A 1 85 ? 0.272 -7.009 -1.371 1.00 91.81 85 ILE A CA 1
ATOM 617 C C . ILE A 1 85 ? 0.512 -6.622 -2.830 1.00 91.81 85 ILE A C 1
ATOM 619 O O . ILE A 1 85 ? 1.181 -7.359 -3.551 1.00 91.81 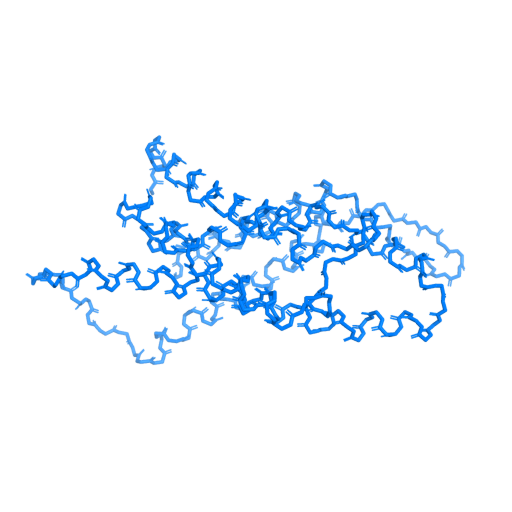85 ILE A O 1
ATOM 623 N N . TRP A 1 86 ? 0.012 -5.467 -3.270 1.00 91.31 86 TRP A N 1
ATOM 624 C CA . TRP A 1 86 ? 0.267 -4.975 -4.626 1.00 91.31 86 TRP A CA 1
ATOM 625 C C . TRP A 1 86 ? 1.739 -4.637 -4.834 1.00 91.31 86 TRP A C 1
ATOM 627 O O . TRP A 1 86 ? 2.304 -5.024 -5.851 1.00 91.31 86 TRP A O 1
ATOM 637 N N . ALA A 1 87 ? 2.373 -4.000 -3.848 1.00 87.19 87 ALA A N 1
ATOM 638 C CA . ALA A 1 87 ? 3.799 -3.686 -3.887 1.00 87.19 87 ALA A CA 1
ATOM 639 C C . ALA A 1 87 ? 4.685 -4.945 -3.958 1.00 87.19 87 ALA A C 1
ATOM 641 O O . ALA A 1 87 ? 5.735 -4.928 -4.586 1.00 87.19 87 ALA A O 1
ATOM 642 N N . VAL A 1 88 ? 4.263 -6.057 -3.345 1.00 86.38 88 VAL A N 1
ATOM 643 C CA . VAL A 1 88 ? 4.975 -7.344 -3.452 1.00 86.38 88 VAL A CA 1
ATOM 644 C C . VAL A 1 88 ? 4.751 -8.014 -4.813 1.00 86.38 88 VAL A C 1
ATOM 646 O O . VAL A 1 88 ? 5.607 -8.763 -5.276 1.00 86.38 88 VAL A O 1
ATOM 649 N N . ARG A 1 89 ? 3.606 -7.766 -5.460 1.00 84.62 89 ARG A N 1
ATOM 650 C CA . ARG A 1 89 ? 3.256 -8.339 -6.771 1.00 84.62 89 ARG A CA 1
ATOM 651 C C . ARG A 1 89 ? 3.766 -7.522 -7.959 1.00 84.62 89 ARG A C 1
ATOM 653 O O . ARG A 1 89 ? 3.775 -8.045 -9.072 1.00 84.62 89 ARG A O 1
ATOM 660 N N . CYS A 1 90 ? 4.126 -6.256 -7.759 1.00 82.94 90 CYS A N 1
ATOM 661 C CA . CYS A 1 90 ? 4.559 -5.383 -8.841 1.00 82.94 90 CYS A CA 1
ATOM 662 C C . CYS A 1 90 ? 6.017 -5.629 -9.247 1.00 82.94 90 CYS A C 1
ATOM 664 O O . CYS A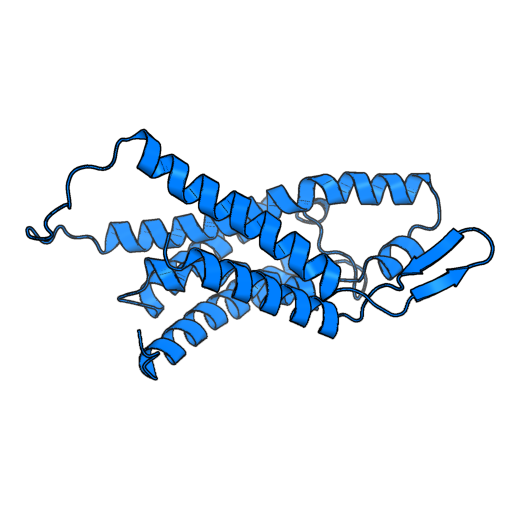 1 90 ? 6.816 -6.199 -8.504 1.00 82.94 90 CYS A O 1
ATOM 666 N N . GLY A 1 91 ? 6.352 -5.156 -10.444 1.00 78.19 91 GLY A N 1
ATOM 667 C CA . GLY A 1 91 ? 7.711 -5.153 -10.967 1.00 78.19 91 GLY A CA 1
ATOM 668 C C . GLY A 1 91 ? 8.697 -4.355 -10.150 1.00 78.19 91 GLY A C 1
ATOM 669 O O . GLY A 1 91 ? 8.344 -3.479 -9.357 1.00 78.19 91 GLY A O 1
ATOM 670 N N . ASN A 1 92 ? 9.965 -4.633 -10.411 1.00 80.25 92 ASN A N 1
ATOM 671 C CA . ASN A 1 92 ? 11.073 -3.922 -9.813 1.00 80.25 92 ASN A CA 1
ATOM 672 C C . ASN A 1 92 ? 11.558 -2.804 -10.775 1.00 80.25 92 ASN A C 1
ATOM 674 O O . ASN A 1 92 ? 11.237 -2.793 -11.966 1.00 80.25 92 ASN A O 1
ATOM 678 N N . MET A 1 93 ? 12.312 -1.823 -10.266 1.00 82.31 93 MET A N 1
ATOM 679 C CA . MET A 1 93 ? 12.753 -0.683 -11.083 1.00 82.31 93 MET A CA 1
ATOM 680 C C . MET A 1 93 ? 13.698 -1.084 -12.229 1.00 82.31 93 MET A C 1
ATOM 682 O O . MET A 1 93 ? 13.651 -0.475 -13.295 1.00 82.31 93 MET A O 1
ATOM 686 N N . ALA A 1 94 ? 14.532 -2.112 -12.053 1.00 81.62 94 ALA A N 1
ATOM 687 C CA . ALA A 1 94 ? 15.389 -2.630 -13.114 1.00 81.62 94 ALA A CA 1
ATOM 688 C C . ALA A 1 94 ? 14.575 -3.197 -14.285 1.00 81.62 94 ALA A C 1
ATOM 690 O O . ALA A 1 94 ? 14.908 -2.904 -15.434 1.00 81.62 94 ALA A O 1
ATOM 691 N N . ASP A 1 95 ? 13.486 -3.923 -14.019 1.00 81.25 95 ASP A N 1
ATOM 692 C CA . ASP A 1 95 ? 12.603 -4.454 -15.063 1.00 81.25 95 ASP A CA 1
ATOM 693 C C . ASP A 1 95 ? 11.962 -3.311 -15.862 1.00 81.25 95 ASP A C 1
ATOM 695 O O . ASP A 1 95 ? 12.017 -3.306 -17.094 1.00 81.25 95 ASP A O 1
ATOM 699 N N . LEU A 1 96 ? 11.477 -2.268 -15.174 1.00 81.62 96 LEU A N 1
ATOM 700 C CA . LEU A 1 96 ? 10.943 -1.060 -15.819 1.00 81.62 96 LEU A CA 1
ATOM 701 C C . LEU A 1 96 ? 11.976 -0.352 -16.698 1.00 81.62 96 LEU A C 1
ATOM 703 O O . LEU A 1 96 ? 11.655 0.094 -17.801 1.00 81.62 96 LEU A O 1
ATOM 707 N N . MET A 1 97 ? 13.220 -0.242 -16.230 1.00 85.31 97 MET A N 1
ATOM 708 C CA . MET A 1 97 ? 14.304 0.405 -16.978 1.00 85.31 97 MET A CA 1
ATOM 709 C C . MET A 1 97 ? 14.828 -0.455 -18.131 1.00 85.31 97 MET A C 1
ATOM 711 O O . MET A 1 97 ? 15.400 0.083 -19.085 1.00 85.31 97 MET A O 1
ATOM 715 N N . ARG A 1 98 ? 14.632 -1.776 -18.059 1.00 83.56 98 ARG A N 1
ATOM 716 C CA . ARG A 1 98 ? 14.964 -2.722 -19.125 1.00 83.56 98 ARG A CA 1
ATOM 717 C C . ARG A 1 98 ? 13.977 -2.625 -20.283 1.00 83.56 98 ARG A C 1
ATOM 719 O O . ARG A 1 98 ? 14.418 -2.579 -21.427 1.00 83.56 98 ARG A O 1
ATOM 726 N N . VAL A 1 99 ? 12.675 -2.561 -19.999 1.00 84.62 99 VAL A N 1
ATOM 727 C CA . VAL A 1 99 ? 11.641 -2.411 -21.043 1.00 84.62 99 VAL A CA 1
ATOM 728 C C . VAL A 1 99 ? 11.559 -0.981 -21.599 1.00 84.62 99 VAL A C 1
ATOM 730 O O . VAL A 1 99 ? 11.042 -0.777 -22.692 1.00 84.62 99 VAL A O 1
ATOM 733 N N . ASN A 1 100 ? 12.157 -0.000 -20.907 1.00 84.88 100 ASN A N 1
ATOM 734 C CA . ASN A 1 100 ? 12.309 1.390 -21.355 1.00 84.88 100 ASN A CA 1
ATOM 735 C C . ASN A 1 100 ? 13.797 1.765 -21.548 1.00 84.88 100 ASN A C 1
ATOM 737 O O . ASN A 1 100 ? 14.373 2.492 -20.728 1.00 84.88 100 ASN A O 1
ATOM 741 N N . PRO A 1 101 ? 14.471 1.274 -22.606 1.00 84.31 101 PRO A N 1
ATOM 742 C CA . PRO A 1 101 ? 15.914 1.449 -22.768 1.00 84.31 101 PRO A CA 1
ATOM 743 C C . PRO A 1 101 ? 16.328 2.882 -23.135 1.00 84.31 101 PRO A C 1
ATOM 745 O O . PRO A 1 101 ? 17.451 3.284 -22.828 1.00 84.31 101 PRO A O 1
ATOM 748 N N . ASN A 1 102 ? 15.452 3.661 -23.779 1.00 91.00 102 ASN A N 1
ATOM 749 C CA . ASN A 1 102 ? 15.800 4.992 -24.277 1.00 91.00 102 ASN A CA 1
ATOM 750 C C . ASN A 1 102 ? 15.673 6.079 -23.192 1.00 91.00 102 ASN A C 1
ATOM 752 O O . ASN A 1 102 ? 14.790 6.027 -22.337 1.00 91.00 102 ASN A O 1
ATOM 756 N N . LEU A 1 103 ? 16.506 7.122 -23.262 1.00 87.69 103 LEU A N 1
ATOM 757 C CA . LEU A 1 103 ? 16.540 8.216 -22.283 1.00 87.69 103 LEU A CA 1
ATOM 758 C C . LEU A 1 103 ? 15.189 8.935 -22.167 1.00 87.69 103 LEU A C 1
ATOM 760 O O . LEU A 1 103 ? 14.714 9.170 -21.057 1.00 87.69 103 LEU A O 1
ATOM 764 N N . ALA A 1 104 ? 14.537 9.210 -23.300 1.00 90.31 104 ALA A N 1
ATOM 765 C CA . ALA A 1 104 ? 13.217 9.839 -23.327 1.00 90.31 104 ALA A CA 1
ATOM 766 C C . ALA A 1 104 ? 12.138 8.971 -22.649 1.00 90.31 104 ALA A C 1
ATOM 768 O O . ALA A 1 104 ? 11.304 9.481 -21.904 1.00 90.31 104 ALA A O 1
ATOM 769 N N . GLN A 1 105 ? 12.187 7.647 -22.843 1.00 85.88 105 GLN A N 1
ATOM 770 C CA . GLN A 1 105 ? 11.249 6.711 -22.213 1.00 85.88 105 GLN A CA 1
ATOM 771 C C . GLN A 1 105 ? 11.471 6.643 -20.699 1.00 85.88 105 GLN A C 1
ATOM 773 O O . GLN A 1 105 ? 10.519 6.710 -19.928 1.00 85.88 105 GLN A O 1
ATOM 778 N N . ARG A 1 106 ? 12.732 6.602 -20.250 1.00 86.12 106 ARG A N 1
ATOM 779 C CA . ARG A 1 106 ? 13.068 6.630 -18.817 1.00 86.12 106 ARG A CA 1
ATOM 780 C C . ARG A 1 106 ? 12.592 7.913 -18.146 1.00 86.12 106 ARG A C 1
ATOM 782 O O . ARG A 1 106 ? 12.032 7.856 -17.056 1.00 86.12 106 ARG A O 1
ATOM 789 N N . GLN A 1 107 ? 12.770 9.063 -18.797 1.00 87.62 107 GLN A N 1
ATOM 790 C CA . GLN A 1 107 ? 12.255 10.339 -18.292 1.00 87.62 107 GLN A CA 1
ATOM 791 C C . GLN A 1 107 ? 10.729 10.330 -18.160 1.00 87.62 107 GLN A C 1
ATOM 793 O O . GLN A 1 107 ? 10.218 10.801 -17.146 1.00 87.62 107 GLN A O 1
ATOM 798 N N . ALA A 1 108 ? 10.009 9.752 -19.126 1.00 85.31 108 ALA A N 1
ATOM 799 C CA . ALA A 1 108 ? 8.558 9.603 -19.042 1.00 85.31 108 ALA A CA 1
ATOM 800 C C . ALA A 1 108 ? 8.136 8.713 -17.858 1.00 85.31 108 ALA A C 1
ATOM 802 O O . ALA A 1 108 ? 7.228 9.083 -17.114 1.00 85.31 108 ALA A O 1
ATOM 803 N N . VAL A 1 109 ? 8.843 7.601 -17.615 1.00 84.81 109 VAL A N 1
ATOM 804 C CA . VAL A 1 109 ? 8.613 6.736 -16.443 1.00 84.81 109 VAL A CA 1
ATOM 805 C C . VAL A 1 109 ? 8.823 7.508 -15.138 1.00 84.81 109 VAL A C 1
ATOM 807 O O . VAL A 1 109 ? 7.963 7.476 -14.261 1.00 84.81 109 VAL A O 1
ATOM 810 N N . PHE A 1 110 ? 9.921 8.259 -15.002 1.00 86.38 110 PHE A N 1
ATOM 811 C CA . PHE A 1 110 ? 10.158 9.076 -13.805 1.00 86.38 110 PHE A CA 1
ATOM 812 C C . PHE A 1 110 ? 9.115 10.184 -13.625 1.00 86.38 110 PHE A C 1
ATOM 814 O O . PHE A 1 110 ? 8.694 10.454 -12.499 1.00 86.38 110 PHE A O 1
ATOM 821 N N . ALA A 1 111 ? 8.680 10.816 -14.716 1.00 86.94 111 ALA A N 1
ATOM 822 C CA . ALA A 1 111 ? 7.643 11.839 -14.678 1.00 86.94 111 ALA A CA 1
ATOM 823 C C . ALA A 1 111 ? 6.294 11.264 -14.217 1.00 86.94 111 ALA A C 1
ATOM 825 O O . ALA A 1 111 ? 5.612 11.906 -13.418 1.00 86.94 111 ALA A O 1
ATOM 826 N N . ALA A 1 112 ? 5.947 10.050 -14.659 1.00 83.56 112 ALA A N 1
ATOM 827 C CA . ALA A 1 112 ? 4.757 9.334 -14.206 1.00 83.56 112 ALA A CA 1
ATOM 828 C C . ALA A 1 112 ? 4.861 8.955 -12.717 1.00 83.56 112 ALA A C 1
ATOM 830 O O . ALA A 1 112 ? 3.981 9.291 -11.927 1.00 83.56 112 ALA A O 1
ATOM 831 N N . LEU A 1 113 ? 5.986 8.359 -12.304 1.00 87.00 113 LEU A N 1
ATOM 832 C CA . LEU A 1 113 ? 6.222 7.923 -10.921 1.00 87.00 113 LEU A CA 1
ATOM 833 C C . LEU A 1 113 ? 6.234 9.072 -9.903 1.00 87.00 113 LEU A C 1
ATOM 835 O O . LEU A 1 113 ? 5.954 8.847 -8.728 1.00 87.00 113 LEU A O 1
ATOM 839 N N . LYS A 1 114 ? 6.538 10.304 -10.328 1.00 87.81 114 LYS A N 1
ATOM 840 C CA . LYS A 1 114 ? 6.611 11.479 -9.445 1.00 87.81 114 LYS A CA 1
ATOM 841 C C . LYS A 1 114 ? 5.328 11.700 -8.636 1.00 87.81 114 LYS A C 1
ATOM 843 O O . LYS A 1 114 ? 5.405 12.124 -7.484 1.00 87.81 114 LYS A O 1
ATOM 8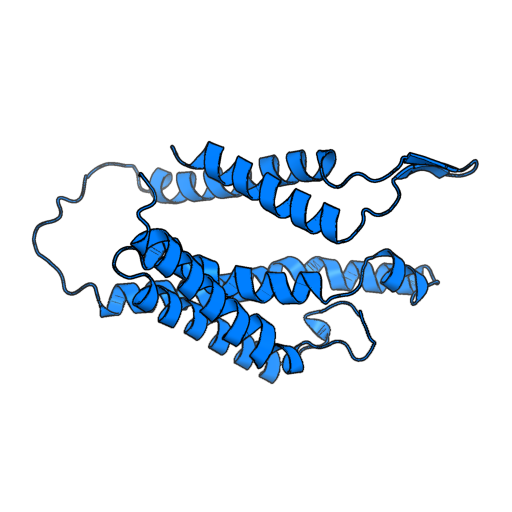48 N N . TRP A 1 115 ? 4.168 11.450 -9.241 1.00 85.12 115 TRP A N 1
ATOM 849 C CA . TRP A 1 115 ? 2.863 11.746 -8.641 1.00 85.12 115 TRP A CA 1
ATOM 850 C C . TRP A 1 115 ? 2.179 10.526 -8.025 1.00 85.12 115 TRP A C 1
ATOM 852 O O . TRP A 1 115 ? 1.237 10.688 -7.249 1.00 85.12 115 TRP A O 1
ATOM 862 N N . GLU A 1 116 ? 2.695 9.325 -8.289 1.00 89.56 116 GLU A N 1
ATOM 863 C CA . GLU A 1 116 ? 2.176 8.074 -7.735 1.00 89.56 116 GLU A CA 1
ATOM 864 C C . GLU A 1 116 ? 2.031 8.118 -6.204 1.00 89.56 116 GLU A C 1
ATOM 866 O O . GLU A 1 116 ? 0.941 7.815 -5.716 1.00 89.56 116 GLU A O 1
ATOM 871 N N . PRO A 1 117 ? 3.028 8.568 -5.407 1.00 88.75 117 PRO A N 1
ATOM 872 C CA . PRO A 1 117 ? 2.890 8.577 -3.950 1.00 88.75 117 PRO A CA 1
ATOM 873 C C . PRO A 1 117 ? 1.685 9.384 -3.456 1.00 88.75 117 PRO A C 1
ATOM 875 O O . PRO A 1 117 ? 1.045 8.995 -2.484 1.00 88.75 117 PRO A O 1
ATOM 878 N N . ILE A 1 118 ? 1.353 10.489 -4.130 1.00 90.69 118 ILE A N 1
ATOM 879 C CA . ILE A 1 118 ? 0.230 11.354 -3.748 1.00 90.69 118 ILE A CA 1
ATOM 880 C C . ILE A 1 118 ? -1.100 10.648 -4.017 1.00 90.69 118 ILE A C 1
ATOM 882 O O . ILE A 1 118 ? -1.989 10.682 -3.166 1.00 90.69 118 ILE A O 1
ATOM 886 N N . PHE A 1 119 ? -1.219 9.960 -5.154 1.00 92.62 119 PHE A N 1
ATOM 887 C CA . PHE A 1 119 ? -2.399 9.157 -5.462 1.00 92.62 119 PHE A CA 1
ATOM 888 C C . PHE A 1 119 ? -2.604 8.041 -4.428 1.00 92.62 119 PHE A C 1
ATOM 890 O O . PHE A 1 119 ? -3.680 7.927 -3.841 1.00 92.62 119 PHE A O 1
ATOM 897 N N . TRP A 1 120 ? -1.561 7.262 -4.127 1.00 93.69 120 TRP A N 1
ATOM 898 C CA . TRP A 1 120 ? -1.660 6.165 -3.157 1.00 93.69 120 TRP A CA 1
ATOM 899 C C . TRP A 1 120 ? -1.953 6.663 -1.737 1.00 93.69 120 TRP A C 1
ATOM 901 O O . TRP A 1 120 ? -2.743 6.045 -1.021 1.00 93.69 120 TRP A O 1
ATOM 911 N N . LEU A 1 121 ? -1.403 7.817 -1.344 1.00 92.00 121 LEU A N 1
ATOM 912 C CA . LEU A 1 121 ? -1.755 8.478 -0.085 1.00 92.00 121 LEU A CA 1
ATOM 913 C C . LEU A 1 121 ? -3.227 8.900 -0.043 1.00 92.00 121 LEU A C 1
ATOM 915 O O . LEU A 1 121 ? -3.861 8.743 0.999 1.00 92.00 121 LEU A O 1
ATOM 919 N N . ALA A 1 122 ? -3.793 9.382 -1.152 1.00 94.44 122 ALA A N 1
ATOM 920 C CA . ALA A 1 122 ? -5.215 9.709 -1.223 1.00 94.44 122 ALA A CA 1
ATOM 921 C C . ALA A 1 122 ? -6.099 8.463 -1.023 1.00 94.44 122 ALA A C 1
ATOM 923 O O . ALA A 1 122 ? -7.101 8.532 -0.312 1.00 94.44 122 ALA A O 1
ATOM 924 N N . ILE A 1 123 ? -5.700 7.305 -1.564 1.00 96.31 123 ILE A N 1
ATOM 925 C CA . ILE A 1 123 ? -6.392 6.026 -1.323 1.00 96.31 123 ILE A CA 1
ATOM 926 C C . ILE A 1 123 ? -6.310 5.616 0.156 1.00 96.31 123 ILE A C 1
ATOM 928 O O . ILE A 1 123 ? -7.319 5.225 0.747 1.00 96.31 123 ILE A O 1
ATOM 932 N N . VAL A 1 124 ? -5.144 5.758 0.796 1.00 95.56 124 VAL A N 1
ATOM 933 C CA . VAL A 1 124 ? -5.007 5.518 2.246 1.00 95.56 124 VAL A CA 1
ATOM 934 C C . VAL A 1 124 ? -5.887 6.478 3.054 1.00 95.56 124 VAL A C 1
ATOM 936 O O . VAL A 1 124 ? -6.570 6.049 3.986 1.00 95.56 124 VAL A O 1
ATOM 939 N N . ALA A 1 125 ? -5.933 7.757 2.674 1.00 94.50 125 ALA A N 1
ATOM 940 C CA . ALA A 1 125 ? -6.778 8.761 3.313 1.00 94.50 125 ALA A CA 1
ATOM 941 C C . ALA A 1 125 ? -8.276 8.440 3.170 1.00 94.50 125 ALA A C 1
ATOM 943 O O . ALA A 1 125 ? -9.027 8.605 4.132 1.00 94.50 125 ALA A O 1
ATOM 944 N N . ALA A 1 126 ? -8.714 7.913 2.021 1.00 97.31 126 ALA A N 1
ATOM 945 C CA . ALA A 1 126 ? -10.083 7.424 1.844 1.00 97.31 126 ALA A CA 1
ATOM 946 C C . ALA A 1 126 ? -10.409 6.288 2.830 1.00 97.31 126 ALA A C 1
ATOM 948 O O . ALA A 1 126 ? -11.460 6.308 3.474 1.00 97.31 126 ALA A O 1
ATOM 949 N N . GLY A 1 127 ? -9.477 5.349 3.031 1.00 96.56 127 GLY A N 1
ATOM 950 C CA . GLY A 1 127 ? -9.592 4.321 4.068 1.00 96.56 127 GLY A CA 1
ATOM 951 C C . GLY A 1 127 ? -9.706 4.882 5.478 1.00 96.56 127 GLY A C 1
ATOM 952 O O . GLY A 1 127 ? -10.579 4.473 6.244 1.00 96.56 127 GLY A O 1
ATOM 953 N N . PHE A 1 128 ? -8.880 5.874 5.808 1.00 94.94 128 PHE A N 1
ATOM 954 C CA . PHE A 1 128 ? -8.982 6.579 7.083 1.00 94.94 128 PHE A CA 1
ATOM 955 C C . PHE A 1 128 ? -10.350 7.259 7.260 1.00 94.94 128 PHE A C 1
ATOM 957 O O . PHE A 1 128 ? -10.938 7.185 8.338 1.00 94.94 128 PHE A O 1
ATOM 964 N N . GLY A 1 129 ? -10.918 7.830 6.194 1.00 96.19 129 GLY A N 1
ATOM 965 C CA . GLY A 1 129 ? -12.286 8.354 6.191 1.00 96.19 129 GLY A CA 1
ATOM 966 C C . GLY A 1 129 ? -13.336 7.311 6.596 1.00 96.19 129 GLY A C 1
ATOM 967 O O . GLY A 1 129 ? -14.248 7.621 7.365 1.00 96.19 129 GLY A O 1
ATOM 968 N N . GLY A 1 130 ? -13.175 6.061 6.156 1.00 95.88 130 GLY A N 1
ATOM 969 C CA . GLY A 1 130 ? -14.029 4.944 6.567 1.00 95.88 130 GLY A CA 1
ATOM 970 C C . GLY A 1 130 ? -13.952 4.653 8.066 1.00 95.88 130 GLY A C 1
ATOM 971 O O . GLY A 1 130 ? -14.981 4.490 8.725 1.00 95.88 130 GLY A O 1
ATOM 972 N N . VAL A 1 131 ? -12.741 4.664 8.630 1.00 95.69 131 VAL A N 1
ATOM 973 C CA . VAL A 1 131 ? -12.513 4.509 10.078 1.00 95.69 131 VAL A CA 1
ATOM 974 C C . VAL A 1 131 ? -13.211 5.627 10.861 1.00 95.69 131 VAL A C 1
ATOM 976 O O . VAL A 1 131 ? -13.912 5.356 11.838 1.00 95.69 131 VAL A O 1
ATOM 979 N N . LEU A 1 132 ? -13.076 6.880 10.408 1.00 93.75 132 LEU A N 1
ATOM 980 C CA . LEU A 1 132 ? -13.717 8.038 11.039 1.00 93.75 132 LEU A CA 1
ATOM 981 C C . LEU A 1 132 ? -15.247 7.962 10.987 1.00 93.75 132 LEU A C 1
ATOM 983 O O . LEU A 1 132 ? -15.910 8.321 11.963 1.00 93.75 132 LEU A O 1
ATOM 987 N N . LEU A 1 133 ? -15.827 7.472 9.886 1.00 94.50 133 LEU A N 1
ATOM 988 C CA . LEU A 1 133 ? -17.270 7.243 9.818 1.00 94.50 133 LEU A CA 1
ATOM 989 C C . LEU A 1 133 ? -17.705 6.173 10.828 1.00 94.50 133 LEU A C 1
ATOM 991 O O . LEU A 1 133 ? -18.679 6.387 11.549 1.00 94.50 133 LEU A O 1
ATOM 995 N N . GLY A 1 134 ? -16.975 5.057 10.918 1.00 92.12 134 GLY A N 1
ATOM 996 C CA . GLY A 1 134 ? -17.237 4.008 11.908 1.00 92.12 134 GLY A CA 1
ATOM 997 C C . GLY A 1 134 ? -17.229 4.554 13.338 1.00 92.12 134 GLY A C 1
ATOM 998 O O . GLY A 1 134 ? -18.163 4.304 14.105 1.00 92.12 134 GLY A O 1
ATOM 999 N N . GLN A 1 135 ? -16.238 5.393 13.656 1.00 91.62 135 GLN A N 1
ATOM 1000 C CA . GLN A 1 135 ? -16.165 6.109 14.927 1.00 91.62 135 GLN A CA 1
ATOM 1001 C C . GLN A 1 135 ? -17.387 6.998 15.151 1.00 91.62 135 GLN A C 1
ATOM 1003 O O . GLN A 1 135 ? -18.032 6.894 16.190 1.00 91.62 135 GLN A O 1
ATOM 1008 N N . LYS A 1 136 ? -17.758 7.823 14.168 1.00 90.12 136 LYS A N 1
ATOM 1009 C CA . LYS A 1 136 ? -18.899 8.741 14.278 1.00 90.12 136 LYS A CA 1
ATOM 1010 C C . LYS A 1 136 ? -20.227 8.016 14.512 1.00 90.12 136 LYS A C 1
ATOM 1012 O O . LYS A 1 136 ? -21.038 8.495 15.295 1.00 90.12 136 LYS A O 1
ATOM 1017 N N . ILE A 1 137 ? -20.454 6.875 13.857 1.00 90.62 137 ILE A N 1
ATOM 1018 C CA . ILE A 1 137 ? -21.678 6.075 14.034 1.00 90.62 137 ILE A CA 1
ATOM 1019 C C . ILE A 1 137 ? -21.754 5.498 15.451 1.00 90.62 137 ILE A C 1
ATOM 1021 O O . ILE A 1 137 ? -22.839 5.414 16.028 1.00 90.62 137 ILE A O 1
ATOM 1025 N N . ARG A 1 138 ? -20.612 5.087 16.013 1.00 83.50 138 ARG A N 1
ATOM 1026 C CA . ARG A 1 138 ? -20.575 4.400 17.306 1.00 83.50 138 ARG A CA 1
ATOM 1027 C C . ARG A 1 138 ? -20.417 5.328 18.504 1.00 83.50 138 ARG A C 1
ATOM 1029 O O . ARG A 1 138 ? -20.869 4.966 19.588 1.00 83.50 138 ARG A O 1
ATOM 1036 N N . SER A 1 139 ? -19.852 6.517 18.320 1.00 69.88 139 SER A N 1
ATOM 1037 C CA . SER A 1 139 ? -19.849 7.594 19.310 1.00 69.88 139 SER A CA 1
ATOM 1038 C C . SER A 1 139 ? -21.268 8.149 19.516 1.00 69.88 139 SER A C 1
ATOM 1040 O O . SER A 1 139 ? -21.557 9.300 19.200 1.00 69.88 139 SER A O 1
ATOM 1042 N N . ARG A 1 140 ? -22.174 7.340 20.083 1.00 51.94 140 ARG A N 1
ATOM 1043 C CA . ARG A 1 140 ? -23.228 7.881 20.946 1.00 51.94 140 ARG A CA 1
ATOM 1044 C C . ARG A 1 140 ? -22.518 8.538 22.137 1.00 51.94 140 ARG A C 1
ATOM 1046 O O . ARG A 1 140 ? -21.589 7.931 22.665 1.00 51.94 140 ARG A O 1
ATOM 1053 N N . PRO A 1 141 ? -22.887 9.767 22.525 1.00 48.19 141 PRO A N 1
ATOM 1054 C CA . PRO A 1 141 ? -22.179 10.490 23.570 1.00 48.19 141 PRO A CA 1
ATOM 1055 C C . PRO A 1 141 ? -22.392 9.774 24.905 1.00 48.19 141 PRO A C 1
ATOM 1057 O O . PRO A 1 141 ? -23.490 9.813 25.453 1.00 48.19 141 PRO A O 1
ATOM 1060 N N . GLU A 1 142 ? -21.358 9.118 25.428 1.00 46.75 142 GLU A N 1
ATOM 1061 C CA . GLU A 1 142 ? -21.294 8.833 26.858 1.00 46.75 142 GLU A CA 1
ATOM 1062 C C . GLU A 1 142 ? -20.949 10.151 27.569 1.00 46.75 142 GLU A C 1
ATOM 1064 O O . GLU A 1 142 ? -19.903 10.750 27.293 1.00 46.75 142 GLU A O 1
ATOM 1069 N N . PRO A 1 143 ? -21.832 10.676 28.435 1.00 44.78 143 PRO A N 1
ATOM 1070 C CA . PRO A 1 143 ? -21.541 11.877 29.196 1.00 44.78 143 PRO A CA 1
ATOM 1071 C C . PRO A 1 143 ? -20.607 11.483 30.342 1.00 44.78 143 PRO A C 1
ATOM 1073 O O . PRO A 1 143 ? -21.066 11.018 31.381 1.00 44.78 143 PRO A O 1
ATOM 1076 N N . GLY A 1 144 ? -19.292 11.628 30.163 1.00 47.62 144 GLY A N 1
ATOM 1077 C CA . GLY A 1 144 ? -18.379 11.353 31.276 1.00 47.62 144 GLY A CA 1
ATOM 1078 C C . GLY A 1 144 ? -16.882 11.360 31.007 1.00 47.62 144 GLY A C 1
ATOM 1079 O O . GLY A 1 144 ? -16.129 11.493 31.969 1.00 47.62 144 GLY A O 1
ATOM 1080 N N . GLU A 1 145 ? -16.406 11.265 29.763 1.00 44.03 145 GLU A N 1
ATOM 1081 C CA . GLU A 1 145 ? -14.962 11.386 29.543 1.00 44.03 145 GLU A CA 1
ATOM 1082 C C . GLU A 1 145 ? -14.537 12.848 29.692 1.00 44.03 145 GLU A C 1
ATOM 1084 O O . GLU A 1 145 ? -14.787 13.698 28.832 1.00 44.03 145 GLU A O 1
ATOM 1089 N N . ASN A 1 146 ? -13.920 13.129 30.843 1.00 42.97 146 ASN A N 1
ATOM 1090 C CA . ASN A 1 146 ? -13.178 14.345 31.122 1.00 42.97 146 ASN A CA 1
ATOM 1091 C C . ASN A 1 146 ? -12.271 14.645 29.930 1.00 42.97 146 ASN A C 1
ATOM 1093 O O . ASN A 1 146 ? -11.221 14.031 29.754 1.00 42.97 146 ASN A O 1
ATOM 1097 N N . LYS A 1 147 ? -12.689 15.612 29.109 1.00 43.62 147 LYS A N 1
ATOM 1098 C CA . LYS A 1 147 ? -11.808 16.270 28.155 1.00 43.62 147 LYS A CA 1
ATOM 1099 C C . LYS A 1 147 ? -10.697 16.896 28.977 1.00 43.62 147 LYS A C 1
ATOM 1101 O O . LYS A 1 147 ? -10.914 17.938 29.598 1.00 43.62 147 LYS A O 1
ATOM 1106 N N . GLU A 1 148 ? -9.538 16.250 28.995 1.00 45.38 148 GLU A N 1
ATOM 1107 C CA . GLU A 1 148 ? -8.300 16.873 29.430 1.00 45.38 148 GLU A CA 1
ATOM 1108 C C . GLU A 1 148 ? -8.151 18.153 28.604 1.00 45.38 148 GLU A C 1
ATOM 1110 O O . GLU A 1 148 ? -7.966 18.150 27.384 1.00 45.38 148 GLU A O 1
ATOM 1115 N N . LYS A 1 149 ? -8.436 19.269 29.268 1.00 48.94 149 LYS A N 1
ATOM 1116 C CA . LYS A 1 149 ? -8.425 20.598 28.683 1.00 48.94 149 LYS A CA 1
ATOM 1117 C C . LYS A 1 149 ? -6.983 21.080 28.701 1.00 48.94 149 LYS A C 1
ATOM 1119 O O . LYS A 1 149 ? -6.276 20.857 29.676 1.00 48.94 149 LYS A O 1
ATOM 1124 N N . SER A 1 150 ? -6.646 21.863 27.680 1.00 51.88 150 SER A N 1
ATOM 1125 C CA . SER A 1 150 ? -5.404 22.624 27.514 1.00 51.88 150 SER A CA 1
ATOM 1126 C C . SER A 1 150 ? -4.262 21.880 26.833 1.00 51.88 150 SER A C 1
ATOM 1128 O O . SER A 1 150 ? -3.277 21.506 27.457 1.00 51.88 150 SER A O 1
ATOM 1130 N N . ASN A 1 151 ? -4.334 21.844 25.508 1.00 48.41 151 ASN A N 1
ATOM 1131 C CA . ASN A 1 151 ? -3.154 22.051 24.686 1.00 48.41 151 ASN A CA 1
ATOM 1132 C C . ASN A 1 151 ? -3.563 22.991 23.540 1.00 48.41 151 ASN A C 1
ATOM 1134 O O . ASN A 1 151 ? -4.618 22.808 22.935 1.00 48.41 151 ASN A O 1
ATOM 1138 N N . SER A 1 152 ? -2.797 24.074 23.358 1.00 52.84 152 SER A N 1
ATOM 1139 C CA . SER A 1 152 ? -3.030 25.162 22.389 1.00 52.84 152 SER A CA 1
ATOM 1140 C C . SER A 1 152 ? -3.504 24.617 21.036 1.00 52.84 152 SER A C 1
ATOM 1142 O O . SER A 1 152 ? -2.970 23.601 20.589 1.00 52.84 152 SER A O 1
ATOM 1144 N N . GLU A 1 153 ? -4.454 25.277 20.357 1.00 60.00 153 GLU A N 1
ATOM 1145 C CA . GLU A 1 153 ? -4.942 24.863 19.024 1.00 60.00 153 GLU A CA 1
ATOM 1146 C C . GLU A 1 153 ? -3.791 24.546 18.051 1.00 60.00 153 GLU A C 1
ATOM 1148 O O . GLU A 1 153 ? -3.899 23.640 17.229 1.00 60.00 153 GLU A O 1
ATOM 1153 N N . LEU A 1 154 ? -2.641 25.210 18.220 1.00 59.72 154 LEU A N 1
ATOM 1154 C CA . LEU A 1 154 ? -1.414 24.960 17.468 1.00 59.72 154 LEU A CA 1
ATOM 1155 C C . LEU A 1 154 ? -0.841 23.544 17.684 1.00 59.72 154 LEU A C 1
ATOM 1157 O O . LEU A 1 154 ? -0.430 22.888 16.733 1.00 59.72 154 LEU A O 1
ATOM 1161 N N . SER A 1 155 ? -0.817 23.056 18.925 1.00 64.62 155 SER A N 1
ATOM 1162 C CA . SER A 1 155 ? -0.240 21.753 19.301 1.00 64.62 155 SER A CA 1
ATOM 1163 C C . SER A 1 155 ? -1.064 20.553 18.815 1.00 64.62 155 SER A C 1
ATOM 1165 O O . SER A 1 155 ? -0.499 19.498 18.530 1.00 64.62 155 SER A O 1
ATOM 1167 N N . ILE A 1 156 ? -2.377 20.738 18.620 1.00 69.94 156 ILE A N 1
ATOM 1168 C CA . ILE A 1 156 ? -3.280 19.718 18.061 1.00 69.94 156 ILE A CA 1
ATOM 1169 C C . ILE A 1 156 ? -2.905 19.383 16.610 1.00 69.94 156 ILE A C 1
ATOM 1171 O O . ILE A 1 156 ? -3.019 18.229 16.201 1.00 69.94 156 ILE A O 1
ATOM 1175 N N . TYR A 1 157 ? -2.417 20.364 15.844 1.00 72.00 157 TYR A N 1
ATOM 1176 C CA . TYR A 1 157 ? -1.974 20.164 14.461 1.00 72.00 157 TYR A CA 1
ATOM 1177 C C . TYR A 1 157 ? -0.462 19.941 14.345 1.00 72.00 157 TYR A C 1
ATOM 1179 O O . TYR A 1 157 ? -0.025 19.143 13.516 1.00 72.00 157 TYR A O 1
ATOM 1187 N N . LEU A 1 158 ? 0.345 20.587 15.191 1.00 78.38 158 LEU A N 1
ATOM 1188 C CA . LEU A 1 158 ? 1.802 20.452 15.160 1.00 78.38 158 LEU A CA 1
ATOM 1189 C C . LEU A 1 158 ? 2.277 19.054 15.554 1.00 78.38 158 LEU A C 1
ATOM 1191 O O . LEU A 1 158 ? 3.157 18.529 14.878 1.00 78.38 158 LEU A O 1
ATOM 1195 N N . ASN A 1 159 ? 1.700 18.425 16.582 1.00 79.19 159 ASN A N 1
ATOM 1196 C CA . ASN A 1 159 ? 2.165 17.107 17.029 1.00 79.19 159 ASN A CA 1
ATOM 1197 C C . ASN A 1 159 ? 1.996 16.028 15.940 1.00 79.19 159 ASN A C 1
ATOM 1199 O O . ASN A 1 159 ? 2.975 15.340 15.645 1.00 79.19 159 ASN A O 1
ATOM 1203 N N . PRO A 1 160 ? 0.837 15.914 15.254 1.00 79.62 160 PRO A N 1
ATOM 1204 C CA . PRO A 1 160 ? 0.696 15.010 14.114 1.00 79.62 160 PRO A CA 1
ATOM 1205 C C . PRO A 1 160 ? 1.658 15.321 12.964 1.00 79.62 160 PRO A C 1
ATOM 1207 O O . PRO A 1 160 ? 2.214 14.398 12.375 1.00 79.62 160 PRO A O 1
ATOM 1210 N N . ILE A 1 161 ? 1.879 16.603 12.646 1.00 82.50 161 ILE A N 1
ATOM 1211 C CA . ILE A 1 161 ? 2.798 17.007 11.570 1.00 82.50 161 ILE A CA 1
ATOM 1212 C C . ILE A 1 161 ? 4.235 16.614 11.919 1.00 82.50 161 ILE A C 1
ATOM 1214 O O . ILE A 1 161 ? 4.927 16.029 11.089 1.00 82.50 161 ILE A O 1
ATOM 1218 N N . ILE A 1 162 ? 4.680 16.890 13.146 1.00 83.88 162 ILE A N 1
ATOM 1219 C CA . ILE A 1 162 ? 6.018 16.533 13.630 1.00 83.88 162 ILE A CA 1
ATOM 1220 C C . ILE A 1 162 ? 6.188 15.014 13.635 1.00 83.88 162 ILE A C 1
ATOM 1222 O O . ILE A 1 162 ? 7.199 14.518 13.139 1.00 83.88 162 ILE A O 1
ATOM 1226 N N . ALA A 1 163 ? 5.193 14.271 14.126 1.00 83.31 163 ALA A N 1
ATOM 1227 C CA . ALA A 1 163 ? 5.215 12.813 14.115 1.00 83.31 163 ALA A CA 1
ATOM 1228 C C . ALA A 1 163 ? 5.289 12.257 12.686 1.00 83.31 163 ALA A C 1
ATOM 1230 O O . ALA A 1 163 ? 6.053 11.328 12.424 1.00 83.31 163 ALA A O 1
ATOM 1231 N N . LEU A 1 164 ? 4.552 12.849 11.742 1.00 82.81 164 LEU A N 1
ATOM 1232 C CA . LEU A 1 164 ? 4.564 12.453 10.336 1.00 82.81 164 LEU A CA 1
ATOM 1233 C C . LEU A 1 164 ? 5.921 12.737 9.678 1.00 82.81 164 LEU A C 1
ATOM 1235 O O . LEU A 1 164 ? 6.543 11.821 9.141 1.00 82.81 164 LEU A O 1
ATOM 1239 N N . VAL A 1 165 ? 6.409 13.978 9.751 1.00 86.62 165 VAL A N 1
ATOM 1240 C CA . VAL A 1 165 ? 7.696 14.379 9.158 1.00 86.62 165 VAL A CA 1
ATOM 1241 C C . VAL A 1 165 ? 8.844 13.590 9.783 1.00 86.62 165 VAL A C 1
ATOM 1243 O O . VAL A 1 165 ? 9.686 13.045 9.070 1.00 86.62 165 VAL A O 1
ATOM 1246 N N . GLY A 1 166 ? 8.856 13.468 11.109 1.00 86.38 166 GLY A N 1
ATOM 1247 C CA . GLY A 1 166 ? 9.861 12.702 11.828 1.00 86.38 166 GLY A CA 1
ATOM 1248 C C . GLY A 1 166 ? 9.843 11.219 11.460 1.00 86.38 166 GLY A C 1
ATOM 1249 O O . GLY A 1 166 ? 10.900 10.645 11.204 1.00 86.38 166 GLY A O 1
ATOM 1250 N N . SER A 1 167 ? 8.660 10.605 11.346 1.00 85.75 167 SER A N 1
ATOM 1251 C CA . SER A 1 167 ? 8.536 9.206 10.917 1.00 85.75 167 SER A CA 1
ATOM 1252 C C . SER A 1 167 ? 9.078 8.997 9.506 1.00 85.75 167 SER A C 1
ATOM 1254 O O . SER A 1 167 ? 9.780 8.018 9.265 1.00 85.75 167 SER A O 1
ATOM 1256 N N . VAL A 1 168 ? 8.815 9.932 8.585 1.00 86.44 168 VAL A N 1
ATOM 1257 C CA . VAL A 1 168 ? 9.350 9.886 7.217 1.00 86.44 168 VAL A CA 1
ATOM 1258 C C . VAL A 1 168 ? 10.874 9.970 7.222 1.00 86.44 168 VAL A C 1
ATOM 1260 O O . VAL A 1 168 ? 11.520 9.168 6.552 1.00 86.44 168 VAL A O 1
ATOM 1263 N N . LEU A 1 169 ? 11.465 10.894 7.985 1.00 89.94 169 LEU A N 1
ATOM 1264 C CA . LEU A 1 169 ? 12.922 11.049 8.050 1.00 89.94 169 LEU A CA 1
ATOM 1265 C C . LEU A 1 169 ? 13.610 9.808 8.626 1.00 89.94 169 LEU A C 1
ATOM 1267 O O . LEU A 1 169 ? 14.598 9.338 8.059 1.00 89.94 169 LEU A O 1
ATOM 1271 N N . ILE A 1 170 ? 13.067 9.246 9.708 1.00 89.38 170 ILE A N 1
ATOM 1272 C CA . ILE A 1 170 ? 13.587 8.016 10.319 1.00 89.38 170 ILE A CA 1
ATOM 1273 C C . ILE A 1 170 ? 13.448 6.847 9.349 1.00 89.38 170 ILE A C 1
ATOM 1275 O O . ILE A 1 170 ? 14.417 6.128 9.117 1.00 89.38 170 ILE A O 1
ATOM 1279 N N . ALA A 1 171 ? 12.276 6.681 8.731 1.00 88.00 171 ALA A N 1
ATOM 1280 C CA . ALA A 1 171 ? 12.057 5.604 7.780 1.00 88.00 171 ALA A CA 1
ATOM 1281 C C . ALA A 1 171 ? 13.006 5.717 6.578 1.00 88.00 171 ALA A C 1
ATOM 1283 O O . ALA A 1 171 ? 13.612 4.727 6.186 1.00 88.00 171 ALA A O 1
ATOM 1284 N N . GLN A 1 172 ? 13.207 6.920 6.035 1.00 87.31 172 GLN A N 1
ATOM 1285 C CA . GLN A 1 172 ? 14.159 7.175 4.949 1.00 87.31 172 GLN A CA 1
ATOM 1286 C C . GLN A 1 172 ? 15.601 6.852 5.350 1.00 87.31 172 GLN A C 1
ATOM 1288 O O . GLN A 1 172 ? 16.336 6.239 4.576 1.00 87.31 172 GLN A O 1
ATOM 1293 N N . PHE A 1 173 ? 16.012 7.238 6.558 1.00 90.56 173 PHE A N 1
ATOM 1294 C CA . PHE A 1 173 ? 17.334 6.913 7.083 1.00 90.56 173 PHE A CA 1
ATOM 1295 C C . PHE A 1 173 ? 17.529 5.397 7.227 1.00 90.56 173 PHE A C 1
ATOM 1297 O O . PHE A 1 173 ? 18.514 4.854 6.732 1.00 90.56 173 PHE A O 1
ATOM 1304 N N . CYS A 1 174 ? 16.567 4.700 7.833 1.00 90.06 174 CYS A N 1
ATOM 1305 C CA . CYS A 1 174 ? 16.610 3.250 7.998 1.00 90.06 174 CYS A CA 1
ATOM 1306 C C . CYS A 1 174 ? 16.583 2.514 6.650 1.00 90.06 174 CYS A C 1
ATOM 1308 O O . CYS A 1 174 ? 17.376 1.598 6.448 1.00 90.06 174 CYS A O 1
ATOM 1310 N N . LEU A 1 175 ? 15.755 2.944 5.693 1.00 87.38 175 LEU A N 1
ATOM 1311 C CA . LEU A 1 175 ? 15.713 2.369 4.345 1.00 87.38 175 LEU A CA 1
ATOM 1312 C C . LEU A 1 175 ? 17.053 2.511 3.628 1.00 87.38 175 LEU A C 1
ATOM 1314 O O . LEU A 1 175 ? 17.509 1.557 3.006 1.00 87.38 175 LEU A O 1
ATOM 1318 N N . LYS A 1 176 ? 17.726 3.660 3.767 1.00 86.62 176 LYS A N 1
ATOM 1319 C CA . LYS A 1 176 ? 19.070 3.849 3.210 1.00 86.62 176 LYS A CA 1
ATOM 1320 C C . LYS A 1 176 ? 20.096 2.878 3.774 1.00 86.62 176 LYS A C 1
ATOM 1322 O O . LYS A 1 176 ? 21.101 2.694 3.108 1.00 86.62 176 LYS A O 1
ATOM 1327 N N . ILE A 1 177 ? 19.883 2.304 4.956 1.00 88.25 177 ILE A N 1
ATOM 1328 C CA . ILE A 1 177 ? 20.791 1.332 5.576 1.00 88.25 177 ILE A CA 1
ATOM 1329 C C . ILE A 1 177 ? 20.358 -0.097 5.234 1.00 88.25 177 ILE A C 1
ATOM 1331 O O . ILE A 1 177 ? 21.173 -0.902 4.799 1.00 88.25 177 ILE A O 1
ATOM 1335 N N . PHE A 1 178 ? 19.075 -0.418 5.413 1.00 87.56 178 PHE A N 1
ATOM 1336 C CA . PHE A 1 178 ? 18.568 -1.787 5.304 1.00 87.56 178 PHE A CA 1
ATOM 1337 C C . PHE A 1 178 ? 18.269 -2.228 3.868 1.00 87.56 178 PHE A C 1
ATOM 1339 O O . PHE A 1 178 ? 18.353 -3.419 3.578 1.00 87.56 178 PHE A O 1
ATOM 1346 N N . ALA A 1 179 ? 17.937 -1.304 2.964 1.00 85.31 179 ALA A N 1
ATOM 1347 C CA . ALA A 1 179 ? 17.668 -1.591 1.554 1.00 85.31 179 ALA A CA 1
ATOM 1348 C C . ALA A 1 179 ? 18.909 -1.344 0.670 1.00 85.31 179 ALA A C 1
ATOM 1350 O O . ALA A 1 179 ? 18.800 -0.772 -0.413 1.00 85.31 179 ALA A O 1
ATOM 1351 N N . GLN A 1 180 ? 20.095 -1.735 1.145 1.00 82.56 180 GLN A N 1
ATOM 1352 C CA . GLN A 1 180 ? 21.332 -1.716 0.358 1.00 82.56 180 GLN A CA 1
ATOM 1353 C C . GLN A 1 180 ? 21.705 -3.127 -0.086 1.00 82.56 180 GLN A C 1
ATOM 1355 O O . GLN A 1 180 ? 21.816 -4.020 0.750 1.00 82.56 180 GLN A O 1
ATOM 1360 N N . ASP A 1 181 ? 21.934 -3.317 -1.381 1.00 79.94 181 ASP A N 1
ATOM 1361 C CA . ASP A 1 181 ? 22.505 -4.556 -1.912 1.00 79.94 181 ASP A CA 1
ATOM 1362 C C . ASP A 1 181 ? 24.029 -4.429 -2.094 1.00 79.94 181 ASP A C 1
ATOM 1364 O O . ASP A 1 181 ? 24.636 -3.409 -1.751 1.00 79.94 181 ASP A O 1
ATOM 1368 N N . VAL A 1 182 ? 24.658 -5.467 -2.642 1.00 81.12 182 VAL A N 1
ATOM 1369 C CA . VAL A 1 182 ? 26.092 -5.531 -2.901 1.00 81.12 182 VAL A CA 1
ATOM 1370 C C . VAL A 1 182 ? 26.542 -4.337 -3.738 1.00 81.12 182 VAL A C 1
ATOM 1372 O O . VAL A 1 182 ? 25.958 -3.972 -4.764 1.00 81.12 182 VAL A O 1
ATOM 1375 N N . ARG A 1 183 ? 27.639 -3.735 -3.286 1.00 83.12 183 ARG A N 1
ATOM 1376 C CA . ARG A 1 183 ? 28.296 -2.636 -3.970 1.00 83.12 183 ARG A CA 1
ATOM 1377 C C . ARG A 1 183 ? 29.153 -3.188 -5.103 1.00 83.12 183 ARG A C 1
ATOM 1379 O O . ARG A 1 183 ? 30.111 -3.917 -4.858 1.00 83.12 183 ARG A O 1
ATOM 1386 N N . ILE A 1 184 ? 28.814 -2.834 -6.334 1.00 85.81 184 ILE A N 1
ATOM 1387 C CA . ILE A 1 184 ? 29.512 -3.276 -7.538 1.00 85.81 184 ILE A CA 1
ATOM 1388 C C . ILE A 1 184 ? 30.403 -2.134 -8.018 1.00 85.81 184 ILE A C 1
ATOM 1390 O O . ILE A 1 184 ? 29.988 -0.974 -8.080 1.00 85.81 184 ILE A O 1
ATOM 1394 N N . PHE A 1 185 ? 31.655 -2.456 -8.328 1.00 85.25 185 PHE A N 1
ATOM 1395 C CA . PHE A 1 185 ? 32.564 -1.504 -8.947 1.00 85.25 185 PHE A CA 1
ATOM 1396 C C . PHE A 1 185 ? 32.389 -1.540 -10.465 1.00 85.25 185 PHE A C 1
ATOM 1398 O O . PHE A 1 185 ? 32.592 -2.576 -11.095 1.00 85.25 185 PHE A O 1
ATOM 1405 N N . ASP A 1 186 ? 32.023 -0.401 -11.038 1.00 84.06 186 ASP A N 1
ATOM 1406 C CA . ASP A 1 186 ? 31.905 -0.173 -12.470 1.00 84.06 186 ASP A CA 1
ATOM 1407 C C . ASP A 1 186 ? 33.003 0.819 -12.916 1.00 84.06 186 ASP A C 1
ATOM 1409 O O . ASP A 1 186 ? 33.089 1.925 -12.375 1.00 84.06 186 ASP A O 1
ATOM 1413 N N . PRO A 1 187 ? 33.846 0.478 -13.908 1.00 81.44 187 PRO A N 1
ATOM 1414 C CA . PRO A 1 187 ? 34.942 1.343 -14.354 1.00 81.44 187 PRO A CA 1
ATOM 1415 C C . PRO A 1 187 ? 34.517 2.719 -14.896 1.00 81.44 187 PRO A C 1
ATOM 1417 O O . PRO A 1 187 ? 35.356 3.609 -15.005 1.00 81.44 187 PRO A O 1
ATOM 1420 N N . ARG A 1 188 ? 33.245 2.900 -15.274 1.00 85.56 188 ARG A N 1
ATOM 1421 C CA . ARG A 1 188 ? 32.698 4.150 -15.826 1.00 85.56 188 ARG A CA 1
ATOM 1422 C C . ARG A 1 188 ? 31.851 4.915 -14.814 1.00 85.56 188 ARG A C 1
ATOM 1424 O O . ARG A 1 188 ? 31.882 6.140 -14.809 1.00 85.56 188 ARG A O 1
ATOM 1431 N N . LEU A 1 189 ? 31.080 4.208 -13.990 1.00 79.62 189 LEU A N 1
ATOM 1432 C CA . LEU A 1 189 ? 30.145 4.797 -13.021 1.00 79.62 189 LEU A CA 1
ATOM 1433 C C . LEU A 1 189 ? 30.711 4.854 -11.593 1.00 79.62 189 LEU A C 1
ATOM 1435 O O . LEU A 1 189 ? 30.086 5.427 -10.700 1.00 79.62 189 LEU A O 1
ATOM 1439 N N . GLY A 1 190 ? 31.892 4.279 -11.365 1.00 86.12 190 GLY A N 1
ATOM 1440 C CA . GLY A 1 190 ? 32.490 4.149 -10.045 1.00 86.12 190 GLY A CA 1
ATOM 1441 C C . GLY A 1 190 ? 31.779 3.078 -9.222 1.00 86.12 190 GLY A C 1
ATOM 1442 O O . GLY A 1 190 ? 31.510 1.978 -9.689 1.00 86.12 190 GLY A O 1
ATOM 1443 N N . SER A 1 191 ? 31.490 3.371 -7.958 1.00 81.38 191 SER A N 1
ATOM 1444 C CA . SER A 1 191 ? 30.878 2.400 -7.054 1.00 81.38 191 SER A CA 1
ATOM 1445 C C . SER A 1 191 ? 29.355 2.533 -7.053 1.00 81.38 191 SER A C 1
ATOM 1447 O O . SER A 1 191 ? 28.818 3.486 -6.485 1.00 81.38 191 SER A O 1
ATOM 1449 N N . VAL A 1 192 ? 28.662 1.577 -7.672 1.00 81.00 192 VAL A N 1
ATOM 1450 C CA . VAL A 1 192 ? 27.196 1.543 -7.778 1.00 81.00 192 VAL A CA 1
ATOM 1451 C C . VAL A 1 192 ? 26.608 0.494 -6.833 1.00 81.00 192 VAL A C 1
ATOM 1453 O O . VAL A 1 192 ? 27.219 -0.542 -6.583 1.00 81.00 192 VAL A O 1
ATOM 1456 N N . MET A 1 193 ? 25.427 0.760 -6.275 1.00 80.44 193 MET A N 1
ATOM 1457 C CA . MET A 1 193 ? 24.686 -0.242 -5.501 1.00 80.44 193 MET A CA 1
ATOM 1458 C C . MET A 1 193 ? 23.783 -1.033 -6.441 1.00 80.44 193 MET A C 1
ATOM 1460 O O . MET A 1 193 ? 23.057 -0.432 -7.238 1.00 80.44 193 MET A O 1
ATOM 1464 N N . ALA A 1 194 ? 23.813 -2.362 -6.340 1.00 80.56 194 ALA A N 1
ATOM 1465 C CA . ALA A 1 194 ? 22.814 -3.193 -6.994 1.00 80.56 194 ALA A CA 1
ATOM 1466 C C . ALA A 1 194 ? 21.418 -2.933 -6.400 1.00 80.56 194 ALA A C 1
ATOM 1468 O O . ALA A 1 194 ? 21.270 -2.403 -5.294 1.00 80.56 194 ALA A O 1
ATOM 1469 N N . GLN A 1 195 ? 20.379 -3.272 -7.162 1.00 80.81 195 GLN A N 1
ATOM 1470 C CA . GLN A 1 195 ? 19.015 -3.171 -6.667 1.00 80.81 195 GLN A CA 1
ATOM 1471 C C . GLN A 1 195 ? 18.735 -4.330 -5.698 1.00 80.81 195 GLN A C 1
ATOM 1473 O O . GLN A 1 195 ? 18.823 -5.477 -6.130 1.00 80.81 195 GLN A O 1
ATOM 1478 N N . PRO A 1 196 ? 18.328 -4.051 -4.446 1.00 84.12 196 PRO A N 1
ATOM 1479 C CA . PRO A 1 196 ? 18.079 -5.087 -3.449 1.00 84.12 196 PRO A CA 1
ATOM 1480 C C . PRO A 1 196 ? 16.951 -6.031 -3.857 1.00 84.12 196 PRO A C 1
ATOM 1482 O O . PRO A 1 196 ? 15.958 -5.630 -4.474 1.00 84.12 196 PRO A O 1
ATOM 1485 N N . ALA A 1 197 ? 17.075 -7.289 -3.433 1.00 85.50 197 ALA A N 1
ATOM 1486 C CA . ALA A 1 197 ? 16.036 -8.293 -3.606 1.00 85.50 197 ALA A CA 1
ATOM 1487 C C . ALA A 1 197 ? 14.713 -7.865 -2.941 1.00 85.50 197 ALA A C 1
ATOM 1489 O O . ALA A 1 197 ? 14.704 -7.235 -1.880 1.00 85.50 197 ALA A O 1
ATOM 1490 N N . VAL A 1 198 ? 13.576 -8.281 -3.515 1.00 83.06 198 VAL A N 1
ATOM 1491 C CA . VAL A 1 198 ? 12.227 -7.918 -3.028 1.00 83.06 198 VAL A CA 1
ATOM 1492 C C . VAL A 1 198 ? 12.053 -8.233 -1.539 1.00 83.06 198 VAL A C 1
ATOM 1494 O O . VAL A 1 198 ? 11.549 -7.400 -0.790 1.00 83.06 198 VAL A O 1
ATOM 1497 N N . GLY A 1 199 ? 12.532 -9.394 -1.078 1.00 84.62 199 GLY A N 1
ATOM 1498 C CA . GLY A 1 199 ? 12.463 -9.771 0.338 1.00 84.62 199 GLY A CA 1
ATOM 1499 C C . GLY A 1 199 ? 13.213 -8.804 1.261 1.00 84.62 199 GLY A C 1
ATOM 1500 O O . GLY A 1 199 ? 12.716 -8.471 2.336 1.00 84.62 199 GLY A O 1
ATOM 1501 N N . GLN A 1 200 ? 14.364 -8.290 0.821 1.00 85.56 200 GLN A N 1
ATOM 1502 C CA . GLN A 1 200 ? 15.135 -7.299 1.569 1.00 85.56 200 GLN A CA 1
ATOM 1503 C C . GLN A 1 200 ? 14.436 -5.938 1.587 1.00 85.56 200 GLN A C 1
ATOM 1505 O O . GLN A 1 200 ? 14.417 -5.287 2.627 1.00 85.56 200 GLN A O 1
ATOM 1510 N N . ILE A 1 201 ? 13.811 -5.528 0.478 1.00 86.31 201 ILE A N 1
ATOM 1511 C CA . ILE A 1 201 ? 12.999 -4.303 0.428 1.00 86.31 201 ILE A CA 1
ATOM 1512 C C . ILE A 1 201 ? 11.837 -4.405 1.422 1.00 86.31 201 ILE A C 1
ATOM 1514 O O . ILE A 1 201 ? 11.646 -3.505 2.238 1.00 86.31 201 ILE A O 1
ATOM 1518 N N . VAL A 1 202 ? 11.090 -5.513 1.396 1.00 86.31 202 VAL A N 1
ATOM 1519 C CA . VAL A 1 202 ? 9.963 -5.751 2.313 1.00 86.31 202 VAL A CA 1
ATOM 1520 C C . VAL A 1 202 ? 10.434 -5.711 3.766 1.00 86.31 202 VAL A C 1
ATOM 1522 O O . VAL A 1 202 ? 9.841 -5.007 4.585 1.00 86.31 202 VAL A O 1
ATOM 1525 N N . PHE A 1 203 ? 11.526 -6.409 4.085 1.00 87.19 203 PHE A N 1
ATOM 1526 C CA . PHE A 1 203 ? 12.127 -6.384 5.417 1.00 87.19 203 PHE A CA 1
ATOM 1527 C C . PHE A 1 203 ? 12.530 -4.965 5.836 1.00 87.19 203 PHE A C 1
ATOM 1529 O O . PHE A 1 203 ? 12.142 -4.505 6.910 1.00 87.19 203 PHE A O 1
ATOM 1536 N N . ALA A 1 204 ? 13.259 -4.252 4.976 1.00 88.19 204 ALA A N 1
ATOM 1537 C CA . ALA A 1 204 ? 13.729 -2.900 5.237 1.00 88.19 204 ALA A CA 1
ATOM 1538 C C . ALA A 1 204 ? 12.564 -1.947 5.517 1.00 88.19 204 ALA A C 1
ATOM 1540 O O . ALA A 1 204 ? 12.630 -1.184 6.478 1.00 88.19 204 ALA A O 1
ATOM 1541 N N . VAL A 1 205 ? 11.481 -2.015 4.738 1.00 87.00 205 VAL A N 1
ATOM 1542 C CA . VAL A 1 205 ? 10.270 -1.210 4.956 1.00 87.00 205 VAL A CA 1
ATOM 1543 C C . VAL A 1 205 ? 9.640 -1.538 6.308 1.00 87.00 205 VAL A C 1
ATOM 1545 O O . VAL A 1 205 ? 9.436 -0.629 7.113 1.00 87.00 205 VAL A O 1
ATOM 1548 N N . LEU A 1 206 ? 9.384 -2.817 6.598 1.00 87.00 206 LEU A N 1
ATOM 1549 C CA . LEU A 1 206 ? 8.754 -3.234 7.856 1.00 87.00 206 LEU A CA 1
ATOM 1550 C C . LEU A 1 206 ? 9.563 -2.791 9.080 1.00 87.00 206 LEU A C 1
ATOM 1552 O O . LEU A 1 206 ? 9.001 -2.227 10.019 1.00 87.00 206 LEU A O 1
ATOM 1556 N N . VAL A 1 207 ? 10.881 -2.994 9.058 1.00 88.25 207 VAL A N 1
ATOM 1557 C CA . VAL A 1 207 ? 11.765 -2.602 10.163 1.00 88.25 207 VAL A CA 1
ATOM 1558 C C . VAL A 1 207 ? 11.844 -1.082 10.290 1.00 88.25 207 VAL A C 1
ATOM 1560 O O . VAL A 1 207 ? 11.736 -0.563 11.398 1.00 88.25 207 VAL A O 1
ATOM 1563 N N . SER A 1 208 ? 11.964 -0.353 9.179 1.00 87.56 208 SER A N 1
ATOM 1564 C CA . SER A 1 208 ? 12.057 1.115 9.184 1.00 87.56 208 SER A CA 1
ATOM 1565 C C . SER A 1 208 ? 10.810 1.770 9.779 1.00 87.56 208 SER A C 1
ATOM 1567 O O . SER A 1 208 ? 10.917 2.621 10.662 1.00 87.56 208 SER A O 1
ATOM 1569 N N . PHE A 1 209 ? 9.620 1.339 9.350 1.00 84.44 209 PHE A N 1
ATOM 1570 C CA . PHE A 1 209 ? 8.362 1.833 9.911 1.00 84.44 209 PHE A CA 1
ATOM 1571 C C . PHE A 1 209 ? 8.128 1.338 11.342 1.00 84.44 209 PHE A C 1
ATOM 1573 O O . PHE A 1 209 ? 7.581 2.082 12.152 1.00 84.44 209 PHE A O 1
ATOM 1580 N N . GLY A 1 210 ? 8.585 0.130 11.690 1.00 83.88 210 GLY A N 1
ATOM 1581 C CA . GLY A 1 210 ? 8.553 -0.375 13.064 1.00 83.88 210 GLY A CA 1
ATOM 1582 C C . GLY A 1 210 ? 9.395 0.468 14.025 1.00 83.88 210 GLY A C 1
ATOM 1583 O O . GLY A 1 210 ? 8.926 0.821 15.1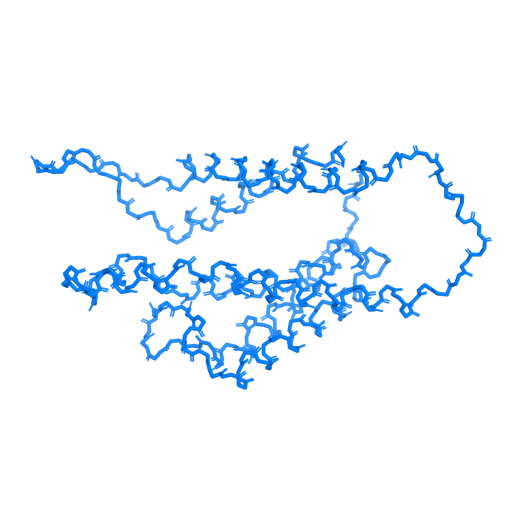06 1.00 83.88 210 GLY A O 1
ATOM 1584 N N . ILE A 1 211 ? 10.609 0.849 13.615 1.00 85.62 211 ILE A N 1
ATOM 1585 C CA . ILE A 1 211 ? 11.491 1.745 14.376 1.00 85.62 211 ILE A CA 1
ATOM 1586 C C . ILE A 1 211 ? 10.860 3.134 14.500 1.00 85.62 211 ILE A C 1
ATOM 1588 O O . ILE A 1 211 ? 10.786 3.667 15.606 1.00 85.62 211 ILE A O 1
ATOM 1592 N N . ALA A 1 212 ? 10.361 3.701 13.396 1.00 86.06 212 ALA A N 1
ATOM 1593 C CA . ALA A 1 212 ? 9.685 4.997 13.416 1.00 86.06 212 ALA A CA 1
ATOM 1594 C C . ALA A 1 212 ? 8.489 4.988 14.385 1.00 86.06 212 ALA A C 1
ATOM 1596 O O . ALA A 1 212 ? 8.397 5.841 15.268 1.00 86.06 212 ALA A O 1
ATOM 1597 N N . ALA A 1 213 ? 7.630 3.969 14.300 1.00 82.12 213 ALA A N 1
ATOM 1598 C CA . ALA A 1 213 ? 6.495 3.800 15.200 1.00 82.12 213 ALA A CA 1
ATOM 1599 C C . ALA A 1 213 ? 6.927 3.622 16.665 1.00 82.12 213 ALA A C 1
ATOM 1601 O O . ALA A 1 213 ? 6.276 4.153 17.561 1.00 82.12 213 ALA A O 1
ATOM 1602 N N . PHE A 1 214 ? 8.023 2.905 16.934 1.00 84.25 214 PHE A N 1
ATOM 1603 C CA . PHE A 1 214 ? 8.548 2.735 18.291 1.00 84.25 214 PHE A CA 1
ATOM 1604 C C . PHE A 1 214 ? 9.042 4.056 18.893 1.00 84.25 214 PHE A C 1
ATOM 1606 O O . PHE A 1 214 ? 8.751 4.338 20.056 1.00 84.25 214 PHE A O 1
ATOM 1613 N N . ILE A 1 215 ? 9.740 4.876 18.103 1.00 83.69 215 ILE A N 1
ATOM 1614 C CA . ILE A 1 215 ? 10.266 6.179 18.532 1.00 83.69 215 ILE A CA 1
ATOM 1615 C C . ILE A 1 215 ? 9.121 7.162 18.803 1.00 83.69 215 ILE A C 1
ATOM 1617 O O . ILE A 1 215 ? 9.113 7.824 19.841 1.00 83.69 215 ILE A O 1
ATOM 1621 N N . PHE A 1 216 ? 8.120 7.208 17.922 1.00 78.25 216 PHE A N 1
ATOM 1622 C CA . PHE A 1 216 ? 6.980 8.120 18.058 1.00 78.25 216 PHE A CA 1
ATOM 1623 C C . PHE A 1 216 ? 5.868 7.622 18.980 1.00 78.25 216 PHE A C 1
ATOM 1625 O O . PHE A 1 216 ? 4.951 8.373 19.280 1.00 78.25 216 PHE A O 1
ATOM 1632 N N . LYS A 1 217 ? 5.965 6.402 19.519 1.00 70.69 217 LYS A N 1
ATOM 1633 C CA . LYS A 1 217 ? 4.972 5.836 20.448 1.00 70.69 217 LYS A CA 1
ATOM 1634 C C . LYS A 1 217 ? 4.710 6.701 21.693 1.00 70.69 217 LYS A C 1
ATOM 1636 O O . LYS A 1 217 ? 3.705 6.493 22.367 1.00 70.69 217 LYS A O 1
ATOM 1641 N N . ARG A 1 218 ? 5.647 7.585 22.051 1.00 55.16 218 ARG A N 1
ATOM 1642 C CA . ARG A 1 218 ? 5.599 8.437 23.252 1.00 55.16 218 ARG A CA 1
ATOM 1643 C C . ARG A 1 218 ? 5.274 9.912 22.974 1.00 55.16 218 ARG A C 1
ATOM 1645 O O . ARG A 1 218 ? 5.272 10.679 23.932 1.00 55.16 218 ARG A O 1
ATOM 1652 N N . PHE A 1 219 ? 5.059 10.290 21.715 1.00 55.09 219 PHE A N 1
ATOM 1653 C CA . PHE A 1 219 ? 4.701 11.654 21.314 1.00 55.09 219 PHE A CA 1
ATOM 1654 C C . PHE A 1 219 ? 3.196 11.808 21.101 1.00 55.09 219 PHE A C 1
ATOM 1656 O O . PHE A 1 219 ? 2.550 10.805 20.722 1.00 55.09 219 PHE A O 1
#

Secondary structure (DSSP, 8-state):
----HHHHHHHHHHHHHHIIIIIIITHHHH--SSTT----GGGS-HHHHHHHHHHHHHHHHHHHHHTTTSHHHHGGGHHHHHHHHHHHHSPPHHHHHHH--SHHHHHHHHHHHTTHHHHHHHHHHHHHHHHHHHHHHH----TT--------HHHHHHHHHHHHHHHHHHHHHHHHHHT--PEEEETTTEEEEPPPPHHHHHHHHHHHHHHHHHHHTT-

pLDDT: mean 84.74, std 12.41, range [42.97, 98.06]

Foldseek 3Di:
DPCDPLQVVLLVVLLVLLQPLQQPVLCVQQPDPDFQAARAPVSGDPVSLVSLLVSLLVSLLVSLVSNPPCSLVRSLNSNVSSVVSVVLRHHDVVVCCVVQVDPVSVVVVVVRVVCRVVSSVSSSVSSSNSSVVNVVVPCPDDPDPPPPDDDPPCCVPVLVVCLVVQLVVQLVVQCVVQQFADWDADPVPGTDTDGHDSVSNSVSNVVSNVVSCVVSVPD

Radius of gyration: 20.16 Å; chains: 1; bounding box: 58×38×56 Å

Organism: NCBI:txid412755

Sequence (219 aa):
MELSWLMKFRIAAAVATGVVLIGILAWPLAAPAESFGAVLSSNLSFGGAIILAVLAFLAGFIGYFISWPHGREIGILAVPSGLAIWAVRCGNMADLMRVNPNLAQRQAVFAALKWEPIFWLAIVAAGFGGVLLGQKIRSRPEPGENKEKSNSELSIYLNPIIALVGSVLIAQFCLKIFAQDVRIFDPRLGSVMAQPAVGQIVFAVLVSFGIAAFIFKRF